Protein AF-A0A0G2EK95-F1 (afdb_monomer_lite)

pLDDT: mean 84.11, std 17.58, range [35.38, 98.75]

Organism: Phaeomoniella chlamydospora (NCBI:txid158046)

Secondary structure (DSSP, 8-state):
------------HHHHHHHHTHHHHHHTTSTTS-SSTTSSTTTT-STTEEEEE-SSTT-EEEEE--SHHHHHHHHHHTT--HHHHS-TT---TT-GGGHHHHHHHHHHHHTTS-HHHHHHHHTT-SS-EEE---HHHHHHTT-----SS-----TT--TT--S-GGGSS-----PPPTTTTHHHHHHHHH---BTTTEEEETTEEEE-S--SS----

Foldseek 3Di:
DDPPDDDDDDDDPVVVVVVVCVVQVVCCVDQQRVDDACCGPARVNQLQQHWEAELPPPWIKGGNQPDPVLQVLLCVLLVHDPPQQADPPDDDSPPSVSRVSNNVSCNVSRHVHDLVVSCVSCPVTSNRMDIPDDPVRCVVVPPQDDDPDDDDDDPPADPVRPDDCPPSPHDDPPDDDQCVCVQVCCCVQFVDHEPQQWHDDPSDIGGDDDRPDPGPD

Sequence (217 aa):
MNKKGGLIVDSNMVDGAGFLATFARLSLKTSVWDGKRGTNLLDGGCPYYSCYECKDLGKYVAVGALEPQFFQQLLHGLDLDIKDVLPPGVTDRSDKTGWTFMKKTFESKIKEKTRDEWEKIFEGVDACVTPVKEMVELENEGYRNKMPVHVHDMLARDENGGGHPDDGIGWIEEGMSVGENAEQILGEWLGWEKEVDWREVNGTLVKVGKGSKESKL

Radius of gyration: 28.5 Å; chains: 1; bounding box: 55×44×83 Å

Structure (mmCIF, N/CA/C/O backbone):
data_AF-A0A0G2EK95-F1
#
_entry.id   AF-A0A0G2EK95-F1
#
loop_
_atom_site.group_PDB
_atom_site.id
_atom_site.type_symbol
_atom_site.label_atom_id
_atom_site.label_alt_id
_atom_site.label_comp_id
_atom_site.label_asym_id
_atom_site.label_entity_id
_atom_site.label_seq_id
_atom_site.pdbx_PDB_ins_code
_atom_site.Cartn_x
_atom_site.Cartn_y
_atom_site.Cartn_z
_atom_site.occupancy
_atom_site.B_iso_or_equiv
_atom_site.auth_seq_id
_atom_site.auth_comp_id
_atom_site.auth_asym_id
_atom_site.auth_atom_id
_atom_site.pdbx_PDB_model_num
ATOM 1 N N . MET A 1 1 ? 6.824 27.963 -41.152 1.00 41.69 1 MET A N 1
ATOM 2 C CA . MET A 1 1 ? 7.665 26.754 -41.297 1.00 41.69 1 MET A CA 1
ATOM 3 C C . MET A 1 1 ? 7.850 26.133 -39.918 1.00 41.69 1 MET A C 1
ATOM 5 O O . MET A 1 1 ? 8.661 26.630 -39.149 1.00 41.69 1 MET A O 1
ATOM 9 N N . ASN A 1 2 ? 7.064 25.109 -39.571 1.00 45.03 2 ASN A N 1
ATOM 10 C CA . ASN A 1 2 ? 7.260 24.348 -38.333 1.00 45.03 2 ASN A CA 1
ATOM 11 C C . ASN A 1 2 ? 8.499 23.465 -38.503 1.00 45.03 2 ASN A C 1
ATOM 13 O O . ASN A 1 2 ? 8.431 22.442 -39.180 1.00 45.03 2 ASN A O 1
ATOM 17 N N . LYS A 1 3 ? 9.638 23.855 -37.922 1.00 48.06 3 LYS A N 1
ATOM 18 C CA . LYS A 1 3 ? 10.768 22.932 -37.776 1.00 48.06 3 LYS A CA 1
ATOM 19 C C . LYS A 1 3 ? 10.368 21.884 -36.738 1.00 48.06 3 LYS A C 1
ATOM 21 O O . LYS A 1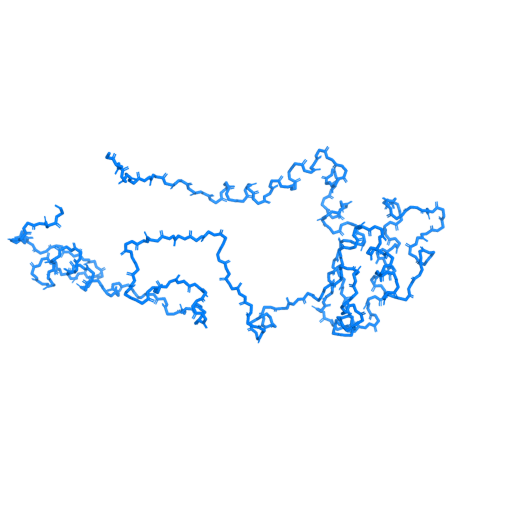 3 ? 10.472 22.136 -35.543 1.00 48.06 3 LYS A O 1
ATOM 26 N N . LYS A 1 4 ? 9.891 20.725 -37.196 1.00 61.59 4 LYS A N 1
ATOM 27 C CA . LYS A 1 4 ? 9.840 19.509 -36.375 1.00 61.59 4 LYS A CA 1
ATOM 28 C C . LYS A 1 4 ? 11.288 19.054 -36.147 1.00 61.59 4 LYS A C 1
ATOM 30 O O . LYS A 1 4 ? 11.823 18.287 -36.937 1.00 61.59 4 LYS A O 1
ATOM 35 N N . GLY A 1 5 ? 11.962 19.647 -35.165 1.00 71.88 5 GLY A N 1
ATOM 36 C CA . GLY A 1 5 ? 13.302 19.241 -34.738 1.00 71.88 5 GLY A CA 1
ATOM 37 C C . GLY A 1 5 ? 13.216 18.140 -33.683 1.00 71.88 5 GLY A C 1
ATOM 38 O O . GLY A 1 5 ? 12.279 18.137 -32.887 1.00 71.88 5 GLY A O 1
ATOM 39 N N . GLY A 1 6 ? 14.178 17.216 -33.683 1.00 78.75 6 GLY A N 1
ATOM 40 C CA . GLY A 1 6 ? 14.335 16.251 -32.593 1.00 78.75 6 GLY A CA 1
ATOM 41 C C . GLY A 1 6 ? 14.708 16.940 -31.276 1.00 78.75 6 GLY A C 1
ATOM 42 O O . GLY A 1 6 ? 15.248 18.049 -31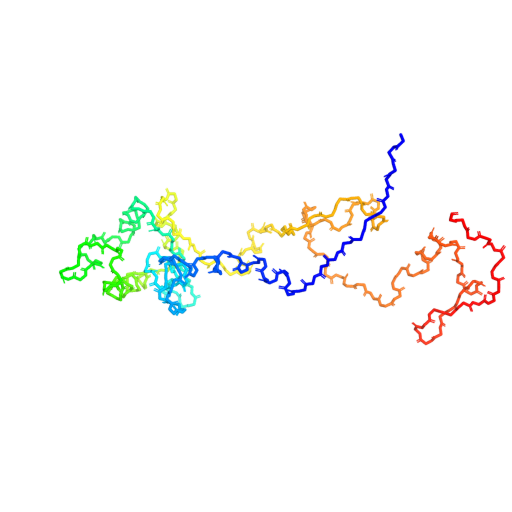.277 1.00 78.75 6 GLY A O 1
ATOM 43 N N . LEU A 1 7 ? 14.419 16.275 -30.158 1.00 81.69 7 LEU A N 1
ATOM 44 C CA . LEU A 1 7 ? 14.769 16.716 -28.807 1.00 81.69 7 LEU A CA 1
ATOM 45 C C . LEU A 1 7 ? 15.603 15.638 -28.112 1.00 81.69 7 LEU A C 1
ATOM 47 O O . LEU A 1 7 ? 15.435 14.451 -28.380 1.00 81.69 7 LEU A O 1
ATOM 51 N N . ILE A 1 8 ? 16.487 16.064 -27.209 1.00 85.75 8 ILE A N 1
ATOM 52 C CA . ILE A 1 8 ? 17.216 15.167 -26.308 1.00 85.75 8 ILE A CA 1
ATOM 53 C C . ILE A 1 8 ? 16.385 15.025 -25.034 1.00 85.75 8 ILE A C 1
ATOM 55 O O . ILE A 1 8 ? 16.006 16.030 -24.432 1.00 85.75 8 ILE A O 1
ATOM 59 N N . VAL A 1 9 ? 16.110 13.785 -24.634 1.00 85.00 9 VAL A N 1
ATOM 60 C CA . VAL A 1 9 ? 15.431 13.454 -23.377 1.00 85.00 9 VAL A CA 1
ATOM 61 C C . VAL A 1 9 ? 16.457 12.820 -22.447 1.00 85.00 9 VAL A C 1
ATOM 63 O O . VAL A 1 9 ? 17.024 11.785 -22.784 1.00 85.00 9 VAL A O 1
ATOM 66 N N . ASP A 1 10 ? 16.699 13.449 -21.298 1.00 89.06 10 ASP A N 1
ATOM 67 C CA . ASP A 1 10 ? 17.526 12.882 -20.231 1.00 89.06 10 ASP A CA 1
ATOM 68 C C . ASP A 1 10 ? 16.622 12.210 -19.189 1.00 89.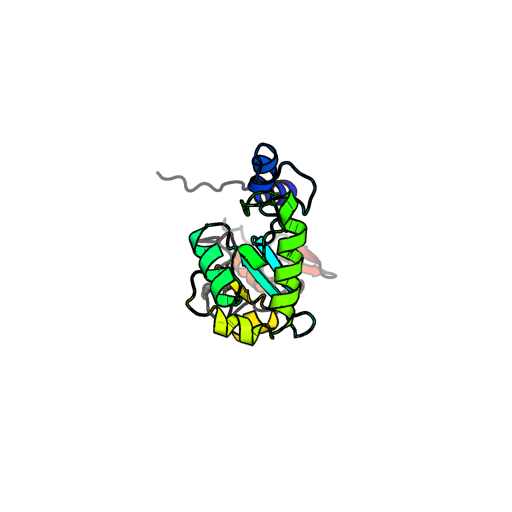06 10 ASP A C 1
ATOM 70 O O . ASP A 1 10 ? 15.595 12.762 -18.785 1.00 89.06 10 ASP A O 1
ATOM 74 N N . SER A 1 11 ? 16.985 10.996 -18.788 1.00 89.31 11 SER A N 1
ATOM 75 C CA . SER A 1 11 ? 16.280 10.212 -17.783 1.00 89.31 11 SER A CA 1
ATOM 76 C C . SER A 1 11 ? 17.284 9.364 -17.018 1.00 89.31 11 SER A C 1
ATOM 78 O O . SER A 1 11 ? 18.079 8.631 -17.607 1.00 89.31 11 SER A O 1
ATOM 80 N N . ASN A 1 12 ? 17.235 9.440 -15.690 1.00 93.19 12 ASN A N 1
ATOM 81 C CA . ASN A 1 12 ? 18.061 8.615 -14.822 1.00 93.19 12 ASN A CA 1
ATOM 82 C C . ASN A 1 12 ? 17.238 8.032 -13.665 1.00 93.19 12 ASN A C 1
ATOM 84 O O . ASN A 1 12 ? 16.220 8.584 -13.237 1.00 93.19 12 ASN A O 1
ATOM 88 N N . MET A 1 13 ? 17.701 6.891 -13.147 1.00 94.94 13 MET A N 1
ATOM 89 C CA . MET A 1 13 ? 17.002 6.146 -12.094 1.00 94.94 13 MET A CA 1
ATOM 90 C C . MET A 1 13 ? 16.859 6.948 -10.791 1.00 94.94 13 MET A C 1
ATOM 92 O O . MET A 1 13 ? 15.894 6.754 -10.053 1.00 94.94 13 MET A O 1
ATOM 96 N N . VAL A 1 14 ? 17.811 7.841 -10.502 1.00 95.62 14 VAL A N 1
ATOM 97 C CA . VAL A 1 14 ? 17.844 8.621 -9.256 1.00 95.62 14 VAL A CA 1
ATOM 98 C C . VAL A 1 14 ? 16.747 9.680 -9.255 1.00 95.62 14 VAL A C 1
ATOM 100 O O . VAL A 1 14 ? 16.019 9.792 -8.270 1.00 95.62 14 VAL A O 1
ATOM 103 N N . ASP A 1 15 ? 16.577 10.399 -10.362 1.00 93.19 15 ASP A N 1
ATOM 104 C CA . ASP A 1 15 ? 15.515 11.389 -10.530 1.00 93.19 15 ASP A CA 1
ATOM 105 C C . ASP A 1 15 ? 14.140 10.724 -10.565 1.00 93.19 15 ASP A C 1
ATOM 107 O O . ASP A 1 15 ? 13.209 11.219 -9.931 1.00 93.19 15 ASP A O 1
ATOM 111 N N . GLY A 1 16 ? 14.020 9.556 -11.209 1.00 91.88 16 GLY A N 1
ATOM 112 C CA . GLY A 1 16 ? 12.791 8.759 -11.186 1.00 91.88 16 GLY A CA 1
ATOM 113 C C . GLY A 1 16 ? 12.381 8.355 -9.764 1.00 91.88 16 GLY A C 1
ATOM 114 O O . GLY A 1 16 ? 11.255 8.619 -9.335 1.00 91.88 16 GLY A O 1
ATOM 115 N N . ALA A 1 17 ? 13.307 7.783 -8.988 1.00 94.75 17 ALA A N 1
ATOM 116 C CA . ALA A 1 17 ? 13.057 7.442 -7.586 1.00 94.75 17 ALA A CA 1
ATOM 117 C C . ALA A 1 17 ? 12.792 8.691 -6.722 1.00 94.75 17 ALA A C 1
ATOM 119 O O . ALA A 1 17 ? 11.920 8.683 -5.849 1.00 94.75 17 ALA A O 1
ATOM 120 N N . GLY A 1 18 ? 13.517 9.782 -6.980 1.00 94.44 18 GLY A N 1
ATOM 121 C CA . GLY A 1 18 ? 13.348 11.066 -6.307 1.00 94.44 18 GLY A CA 1
ATOM 122 C C . GLY A 1 18 ? 11.965 11.673 -6.534 1.00 94.44 18 GLY A C 1
ATOM 123 O O . GLY A 1 18 ? 11.351 12.147 -5.576 1.00 94.44 18 GLY A O 1
ATOM 124 N N . PHE A 1 19 ? 11.458 11.599 -7.767 1.00 93.50 19 PHE A N 1
ATOM 125 C CA . PHE A 1 19 ? 10.122 12.052 -8.140 1.00 93.50 19 PHE A CA 1
ATOM 126 C C . PHE A 1 19 ? 9.035 11.272 -7.394 1.00 93.50 19 PHE A C 1
ATOM 128 O O . PHE A 1 19 ? 8.183 11.892 -6.754 1.00 93.50 19 PHE A O 1
ATOM 135 N N . LEU A 1 20 ? 9.106 9.936 -7.377 1.00 93.56 20 LEU A N 1
ATOM 136 C CA . LEU A 1 20 ? 8.157 9.090 -6.636 1.00 93.56 20 LEU A CA 1
ATOM 137 C C . LEU A 1 20 ? 8.162 9.385 -5.125 1.00 93.56 20 LEU A C 1
ATOM 139 O O . LEU A 1 20 ? 7.124 9.325 -4.469 1.00 93.56 20 LEU A O 1
ATOM 143 N N . ALA A 1 21 ? 9.313 9.768 -4.568 1.00 93.50 21 ALA A N 1
ATOM 144 C CA . ALA A 1 21 ? 9.456 10.115 -3.155 1.00 93.50 21 ALA A CA 1
ATOM 145 C C . ALA A 1 21 ? 9.006 11.548 -2.801 1.00 93.50 21 ALA A C 1
ATOM 147 O O . ALA A 1 21 ? 9.061 11.921 -1.625 1.00 93.50 21 ALA A O 1
ATOM 148 N N . THR A 1 22 ? 8.575 12.365 -3.773 1.00 94.38 22 THR A N 1
ATOM 149 C CA . THR A 1 22 ? 8.267 13.794 -3.567 1.00 94.38 22 THR A CA 1
ATOM 150 C C . THR A 1 22 ? 7.256 14.006 -2.447 1.00 94.38 22 THR A C 1
ATOM 152 O O . THR A 1 22 ? 7.514 14.799 -1.542 1.00 94.38 22 THR A O 1
ATOM 155 N N . PHE A 1 23 ? 6.140 13.268 -2.467 1.00 92.94 23 PHE A N 1
ATOM 156 C CA . PHE A 1 23 ? 5.093 13.392 -1.451 1.00 92.94 23 PHE A CA 1
ATOM 157 C C . PHE A 1 23 ? 5.649 13.138 -0.046 1.00 92.94 23 PHE A C 1
ATOM 159 O O . PHE A 1 23 ? 5.608 14.029 0.796 1.00 92.94 23 PHE A O 1
ATOM 166 N N . ALA A 1 24 ? 6.274 11.976 0.172 1.00 90.88 24 ALA A N 1
ATOM 167 C CA . ALA A 1 24 ? 6.842 11.619 1.470 1.00 90.88 24 ALA A CA 1
ATOM 168 C C . ALA A 1 24 ? 7.878 12.652 1.951 1.00 90.88 24 ALA A C 1
ATOM 170 O O . ALA A 1 24 ? 7.847 13.060 3.110 1.00 90.88 24 ALA A O 1
ATOM 171 N N . ARG A 1 25 ? 8.759 13.136 1.059 1.00 91.50 25 ARG A N 1
ATOM 172 C CA . ARG A 1 25 ? 9.783 14.145 1.394 1.00 91.50 25 ARG A CA 1
ATOM 173 C C . ARG A 1 25 ? 9.181 15.493 1.783 1.00 91.50 25 ARG A C 1
ATOM 175 O O . ARG A 1 25 ? 9.682 16.122 2.712 1.00 91.50 25 ARG A O 1
ATOM 182 N N . LEU A 1 26 ? 8.145 15.954 1.084 1.00 93.81 26 LEU A N 1
ATOM 183 C CA . LEU A 1 26 ? 7.471 17.211 1.419 1.00 93.81 26 LEU A CA 1
ATOM 184 C C . LEU A 1 26 ? 6.658 17.080 2.714 1.00 93.81 26 LEU A C 1
ATOM 186 O O . LEU A 1 26 ? 6.668 18.002 3.533 1.00 93.81 26 LEU A O 1
ATOM 190 N N . SER A 1 27 ? 6.038 15.921 2.943 1.00 93.88 27 SER A N 1
ATOM 191 C CA . SER A 1 27 ? 5.260 15.628 4.149 1.00 93.88 27 SER A CA 1
ATOM 192 C C . SER A 1 27 ? 6.091 15.589 5.432 1.00 93.88 27 SER A C 1
ATOM 194 O O . SER A 1 27 ? 5.507 15.801 6.490 1.00 93.88 27 SER A O 1
ATOM 196 N N . LEU A 1 28 ? 7.424 15.437 5.364 1.00 91.94 28 LEU A N 1
ATOM 197 C CA . LEU A 1 28 ? 8.331 15.557 6.524 1.00 91.94 28 LEU A CA 1
ATOM 198 C C . LEU A 1 28 ? 8.201 16.901 7.265 1.00 91.94 28 LEU A C 1
ATOM 200 O O . LEU A 1 28 ? 8.585 17.012 8.425 1.00 91.94 28 LEU A O 1
ATOM 204 N N . LYS A 1 29 ? 7.700 17.946 6.592 1.00 93.50 29 LYS A N 1
ATOM 205 C CA . LYS A 1 29 ? 7.478 19.282 7.173 1.00 93.50 29 LYS A CA 1
ATOM 206 C C . LYS A 1 29 ? 6.089 19.445 7.806 1.00 93.50 29 LYS A C 1
ATOM 208 O O . LYS A 1 29 ? 5.726 20.550 8.199 1.00 93.50 29 LYS A O 1
ATOM 213 N N . THR A 1 30 ? 5.296 18.379 7.852 1.00 92.69 30 THR A N 1
ATOM 214 C CA . THR A 1 30 ? 3.908 18.366 8.331 1.00 92.69 30 THR A CA 1
ATOM 215 C C . THR A 1 30 ? 3.687 17.163 9.245 1.00 92.69 30 THR A C 1
ATOM 217 O O . THR A 1 30 ? 4.403 16.172 9.144 1.00 92.69 30 THR A O 1
ATOM 220 N N . SER A 1 31 ? 2.631 17.184 10.058 1.00 87.50 31 SER A N 1
ATOM 221 C CA . SER A 1 31 ? 2.268 16.059 10.939 1.00 87.50 31 SER A CA 1
ATOM 222 C C . SER A 1 31 ? 1.874 14.767 10.203 1.00 87.50 31 SER A C 1
ATOM 224 O O . SER A 1 31 ? 1.658 13.729 10.835 1.00 87.50 31 SER A O 1
ATOM 226 N N . VAL A 1 32 ? 1.779 14.812 8.868 1.00 91.81 32 V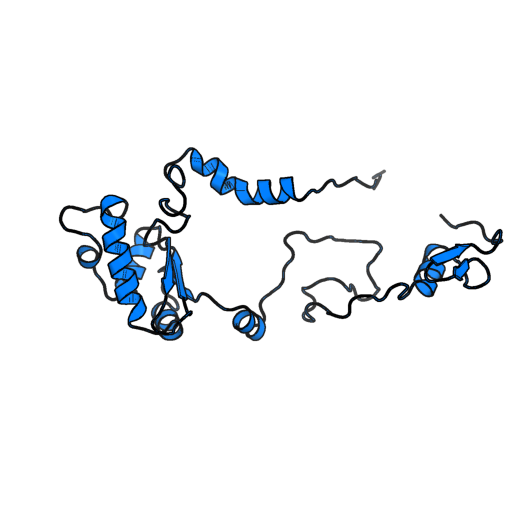AL A N 1
ATOM 227 C CA . VAL A 1 32 ? 1.505 13.648 8.019 1.00 91.81 32 VAL A CA 1
ATOM 228 C C . VAL A 1 32 ? 2.665 12.652 8.044 1.00 91.81 32 VAL A C 1
ATOM 230 O O . VAL A 1 32 ? 2.391 11.454 8.001 1.00 91.81 32 VAL A O 1
ATOM 233 N N . TRP A 1 33 ? 3.925 13.115 8.109 1.00 93.12 33 TRP A N 1
ATOM 234 C CA . TRP A 1 33 ? 5.123 12.259 8.037 1.00 93.12 33 TRP A CA 1
ATOM 235 C C . TRP A 1 33 ? 6.345 12.821 8.800 1.00 93.12 33 TRP A C 1
ATOM 237 O O . TRP A 1 33 ? 7.478 12.661 8.363 1.00 93.12 33 TRP A O 1
ATOM 247 N N . ASP A 1 34 ? 6.162 13.498 9.933 1.00 90.50 34 ASP A N 1
ATOM 248 C CA . ASP A 1 34 ? 7.257 14.089 10.732 1.00 90.50 34 ASP A CA 1
ATOM 249 C C . ASP A 1 34 ? 7.937 13.116 11.723 1.00 90.50 34 ASP A C 1
ATOM 251 O O . ASP A 1 34 ? 8.957 13.447 12.333 1.00 90.50 34 ASP A O 1
ATOM 255 N N . GLY A 1 35 ? 7.397 11.907 11.887 1.00 90.56 35 GLY A N 1
ATOM 256 C CA . GLY A 1 35 ? 7.876 10.872 12.801 1.00 90.56 35 GLY A CA 1
ATOM 257 C C . GLY A 1 35 ? 8.722 9.774 12.147 1.00 90.56 35 GLY A C 1
ATOM 258 O O . GLY A 1 35 ? 9.008 9.763 10.948 1.00 90.56 35 GLY A O 1
ATOM 259 N N . LYS A 1 36 ? 9.110 8.776 12.953 1.00 92.69 36 LYS A N 1
ATOM 260 C CA . LYS A 1 36 ? 9.831 7.583 12.472 1.00 92.69 36 LYS A CA 1
ATOM 261 C C . LYS A 1 36 ? 8.949 6.760 11.525 1.00 92.69 36 LYS A C 1
ATOM 263 O O . LYS A 1 36 ? 7.730 6.750 11.675 1.00 92.69 36 LYS A O 1
ATOM 268 N N . ARG A 1 37 ? 9.565 6.009 10.605 1.00 91.62 37 ARG A N 1
ATOM 269 C CA . ARG A 1 37 ? 8.855 5.061 9.726 1.00 91.62 37 ARG A CA 1
ATOM 270 C C . ARG A 1 37 ? 7.910 4.155 10.532 1.00 91.62 37 ARG A C 1
ATOM 272 O O . ARG A 1 37 ? 8.328 3.571 11.529 1.00 91.62 37 ARG A O 1
ATOM 279 N N . GLY A 1 38 ? 6.679 4.011 10.052 1.00 92.19 38 GLY A N 1
ATOM 280 C CA . GLY A 1 38 ? 5.622 3.186 10.639 1.00 92.19 38 GLY A CA 1
ATOM 281 C C . GLY A 1 38 ? 4.909 3.831 11.828 1.00 92.19 38 GLY A C 1
ATOM 282 O O . GLY A 1 38 ? 4.221 3.133 12.566 1.00 92.19 38 GLY A O 1
ATOM 283 N N . THR A 1 39 ? 5.098 5.133 12.062 1.00 92.62 39 THR A N 1
ATOM 284 C CA . THR A 1 39 ? 4.457 5.877 13.170 1.00 92.62 39 THR A CA 1
ATOM 285 C C . THR A 1 39 ? 3.622 7.063 12.681 1.00 92.62 39 THR A C 1
ATOM 287 O O . THR A 1 39 ? 3.05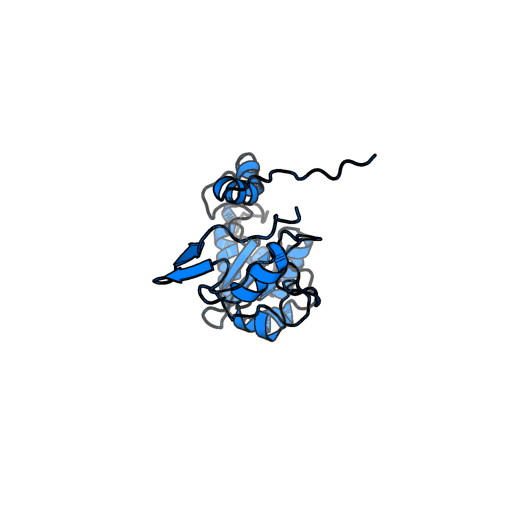6 7.818 13.478 1.00 92.62 39 THR A O 1
ATOM 290 N N . ASN A 1 40 ? 3.550 7.240 11.363 1.00 93.94 40 ASN A N 1
ATOM 291 C CA . ASN A 1 40 ? 2.946 8.385 10.708 1.00 93.94 40 ASN A CA 1
ATOM 292 C C . ASN A 1 40 ? 1.559 8.052 10.151 1.00 93.94 40 ASN A C 1
ATOM 294 O O . ASN A 1 40 ? 1.071 6.923 10.245 1.00 93.94 40 ASN A O 1
ATOM 298 N N . LEU A 1 41 ? 0.907 9.067 9.581 1.00 94.69 41 LEU A N 1
ATOM 299 C CA . LEU A 1 41 ? -0.465 8.948 9.101 1.00 94.69 41 LEU A CA 1
ATOM 300 C C . LEU A 1 41 ? -0.583 7.986 7.909 1.00 94.69 41 LEU A C 1
ATOM 302 O O . LEU A 1 41 ? -1.533 7.219 7.850 1.00 94.69 41 LEU A O 1
ATOM 306 N N . LEU A 1 42 ? 0.384 8.020 6.984 1.00 93.06 42 LEU A N 1
ATOM 307 C CA . LEU A 1 42 ? 0.294 7.350 5.678 1.00 93.06 42 LEU A CA 1
ATOM 308 C C . LEU A 1 42 ? 1.391 6.303 5.433 1.00 93.06 42 LEU A C 1
ATOM 310 O O . LEU A 1 42 ? 1.652 5.928 4.293 1.00 93.06 42 LEU A O 1
ATOM 314 N N . ASP A 1 43 ? 2.059 5.839 6.491 1.00 92.25 43 ASP A N 1
ATOM 315 C CA . ASP A 1 43 ? 3.169 4.878 6.395 1.00 92.25 43 ASP A CA 1
ATOM 316 C C . ASP A 1 43 ? 2.942 3.581 7.191 1.00 92.25 43 ASP A C 1
ATOM 318 O O . ASP A 1 43 ? 3.889 2.843 7.472 1.00 92.25 43 ASP A O 1
ATOM 322 N N . GLY A 1 44 ? 1.681 3.312 7.548 1.00 91.12 44 GLY A N 1
ATOM 323 C CA . GLY A 1 44 ? 1.244 2.137 8.306 1.00 91.12 44 GLY A CA 1
ATOM 324 C C . GLY A 1 44 ? 1.156 2.339 9.824 1.00 91.12 44 GLY A C 1
ATOM 325 O O . GLY A 1 44 ? 0.789 1.396 10.531 1.00 91.12 44 GLY A O 1
ATOM 326 N N . GLY A 1 45 ? 1.471 3.540 10.329 1.00 94.25 45 GLY A N 1
ATOM 327 C CA . GLY A 1 45 ? 1.309 3.886 11.744 1.00 94.25 45 GLY A CA 1
ATOM 328 C C . GLY A 1 45 ? -0.140 4.131 12.165 1.00 94.25 45 GLY A C 1
ATOM 329 O O . GLY A 1 45 ? -0.537 3.734 13.261 1.00 94.25 45 GLY A O 1
ATOM 330 N N . CYS A 1 46 ? -0.941 4.752 11.300 1.00 97.06 46 CYS A N 1
ATOM 331 C CA . CYS A 1 46 ? -2.346 5.028 11.568 1.00 97.06 46 CYS A CA 1
ATOM 332 C C . CYS A 1 46 ? -3.208 3.751 11.465 1.00 97.06 46 CYS A C 1
ATOM 334 O O . CYS A 1 46 ? -3.200 3.099 10.420 1.00 97.06 46 CYS A O 1
ATOM 336 N N . PRO A 1 47 ? -3.997 3.386 12.496 1.00 97.81 47 PRO A N 1
ATOM 337 C CA . PRO A 1 47 ? -4.783 2.150 12.478 1.00 97.81 47 PRO A CA 1
ATOM 338 C C . PRO A 1 47 ? -5.850 2.111 11.379 1.00 97.81 47 PRO A C 1
ATOM 340 O O . PRO A 1 47 ? -6.138 1.061 10.822 1.00 97.81 47 PRO A O 1
ATOM 343 N N . TYR A 1 48 ? -6.426 3.249 11.020 1.00 97.56 48 TYR A N 1
ATOM 344 C CA . TYR A 1 48 ? -7.406 3.344 9.935 1.00 97.56 48 TYR A CA 1
ATOM 345 C C . TYR A 1 48 ? -6.759 3.709 8.585 1.00 97.56 48 TYR A C 1
ATOM 347 O O . TYR A 1 48 ? -7.450 4.146 7.670 1.00 97.56 48 TYR A O 1
ATOM 355 N N . TYR A 1 49 ? -5.439 3.519 8.459 1.00 97.56 49 TYR A N 1
ATOM 356 C CA . TYR A 1 49 ? -4.678 3.597 7.211 1.00 97.56 49 TYR A CA 1
ATOM 357 C C . TYR A 1 49 ? -3.549 2.544 7.215 1.00 97.56 49 TYR A C 1
ATOM 359 O O . TYR A 1 49 ? -2.368 2.846 7.418 1.00 97.56 49 TYR A O 1
ATOM 367 N N . SER A 1 50 ? -3.925 1.269 7.102 1.00 97.12 50 SER A N 1
ATOM 368 C CA . SER A 1 50 ? -3.013 0.127 7.255 1.00 97.12 50 SER A CA 1
ATOM 369 C C . SER A 1 50 ? -3.550 -1.131 6.571 1.00 97.12 50 SER A C 1
ATOM 371 O O . SER A 1 50 ? -4.712 -1.183 6.172 1.00 97.12 50 SER A O 1
ATOM 373 N N . CYS A 1 51 ? -2.713 -2.163 6.476 1.00 97.88 51 CYS A N 1
ATOM 374 C CA . CYS A 1 51 ? -3.127 -3.488 6.015 1.00 97.88 51 CYS A CA 1
ATOM 375 C C . CYS A 1 51 ? -3.242 -4.451 7.198 1.00 97.88 51 CYS A C 1
ATOM 377 O O . CYS A 1 51 ? -2.376 -4.467 8.076 1.00 97.88 51 CYS A O 1
ATOM 379 N N . TYR A 1 52 ? -4.282 -5.282 7.183 1.00 98.50 52 TYR A N 1
ATOM 380 C CA . TYR A 1 52 ? -4.595 -6.234 8.244 1.00 98.50 52 TYR A CA 1
ATOM 381 C C . TYR A 1 52 ? -4.730 -7.642 7.686 1.00 98.50 52 TYR A C 1
ATOM 383 O O . TYR A 1 52 ? -5.386 -7.858 6.668 1.00 98.50 52 TYR A O 1
ATOM 391 N N . GLU A 1 53 ? -4.086 -8.589 8.360 1.00 98.50 53 GLU A N 1
ATOM 392 C CA . GLU A 1 53 ? -4.182 -10.007 8.029 1.00 98.50 53 GLU A CA 1
ATOM 393 C C . GLU A 1 53 ? -5.570 -10.532 8.407 1.00 98.50 53 GLU A C 1
ATOM 395 O O . GLU A 1 53 ? -6.050 -10.288 9.517 1.00 98.50 53 GLU A O 1
ATOM 400 N N . CYS A 1 54 ? -6.201 -11.244 7.481 1.00 98.69 54 CYS A N 1
ATOM 401 C CA . CYS A 1 54 ? -7.503 -11.873 7.664 1.00 98.69 54 CYS A CA 1
ATOM 402 C C . CYS A 1 54 ? -7.357 -13.240 8.354 1.00 98.69 54 CYS A C 1
ATOM 404 O O . CYS A 1 54 ? -6.281 -13.638 8.804 1.00 98.69 54 CYS A O 1
ATOM 406 N N . LYS A 1 55 ? -8.466 -13.968 8.485 1.00 98.62 55 LYS A N 1
ATOM 407 C CA . LYS A 1 55 ? -8.486 -15.325 9.054 1.00 98.62 55 LYS A CA 1
ATOM 408 C C . LYS A 1 55 ? -7.705 -16.337 8.212 1.00 98.62 55 LYS A C 1
ATOM 410 O O . LYS A 1 55 ? -7.101 -17.266 8.746 1.00 98.62 55 LYS A O 1
ATOM 415 N N . ASP A 1 56 ? -7.790 -16.196 6.899 1.00 97.75 56 ASP A N 1
ATOM 416 C CA . ASP A 1 56 ? -7.046 -16.955 5.908 1.00 97.75 56 ASP A CA 1
ATOM 417 C C . ASP A 1 56 ? -5.596 -16.458 5.852 1.00 97.75 56 ASP A C 1
ATOM 419 O O . ASP A 1 56 ? -5.312 -15.315 5.501 1.00 97.75 56 ASP A O 1
ATOM 423 N N . LEU A 1 57 ? -4.672 -17.334 6.258 1.00 95.75 57 LEU A N 1
ATOM 424 C CA . LEU A 1 57 ? -3.259 -17.010 6.445 1.00 95.75 57 LEU A CA 1
ATOM 425 C C . LEU A 1 57 ? -2.650 -16.390 5.181 1.00 95.75 57 LEU A C 1
ATOM 427 O O . LEU A 1 57 ? -2.754 -16.958 4.094 1.00 95.75 57 LEU A O 1
ATOM 431 N N . GLY A 1 58 ? -1.967 -15.255 5.342 1.00 96.19 58 GLY A N 1
ATOM 432 C CA . GLY A 1 58 ? -1.320 -14.549 4.234 1.00 96.19 58 GLY A CA 1
ATOM 433 C C . GLY A 1 58 ? -2.269 -13.753 3.332 1.00 96.19 58 GLY A C 1
ATOM 434 O O . GLY A 1 58 ? -1.795 -13.096 2.407 1.00 96.19 58 GLY A O 1
ATOM 435 N N . LYS A 1 59 ? -3.580 -13.756 3.603 1.00 98.19 59 LYS A N 1
ATOM 436 C CA . LYS A 1 59 ? -4.553 -12.893 2.928 1.00 98.19 59 LYS A CA 1
ATOM 437 C C . LYS A 1 59 ? -4.811 -11.646 3.768 1.00 98.19 59 LYS A C 1
ATOM 439 O O . LYS A 1 59 ? -4.871 -11.698 4.997 1.00 98.19 59 LYS A O 1
ATOM 444 N N . TYR A 1 60 ? -4.942 -10.505 3.099 1.00 98.56 60 TYR A N 1
ATOM 445 C CA . TYR A 1 60 ? -5.022 -9.199 3.750 1.00 98.56 60 TYR A CA 1
ATOM 446 C C . TYR A 1 60 ? -6.155 -8.350 3.176 1.00 98.56 60 TYR A C 1
ATOM 448 O O . TYR A 1 60 ? -6.504 -8.464 2.000 1.00 98.56 60 TYR A O 1
ATOM 456 N N . VAL A 1 61 ? -6.656 -7.431 3.998 1.00 98.50 61 VAL A N 1
ATOM 457 C CA . VAL A 1 61 ? -7.436 -6.267 3.559 1.00 98.50 61 VAL A CA 1
ATOM 458 C C . VAL A 1 61 ? -6.641 -4.990 3.820 1.00 98.50 61 VAL A C 1
ATOM 460 O O . VAL A 1 61 ? -5.927 -4.882 4.822 1.00 98.50 61 VAL A O 1
ATOM 463 N N . ALA A 1 62 ? -6.757 -4.022 2.917 1.00 98.25 62 ALA A N 1
ATOM 464 C CA . ALA A 1 62 ? -6.227 -2.676 3.086 1.00 98.25 62 ALA A CA 1
ATOM 465 C C . ALA A 1 62 ? -7.347 -1.748 3.561 1.00 98.25 62 ALA A C 1
ATOM 467 O O . ALA A 1 62 ? -8.412 -1.692 2.947 1.00 98.25 62 ALA A O 1
ATOM 468 N N . VAL A 1 63 ? -7.094 -1.017 4.643 1.00 98.31 63 VAL A N 1
ATOM 469 C CA . VAL A 1 63 ? -7.998 -0.021 5.229 1.00 98.31 63 VAL A CA 1
ATOM 470 C C . VAL A 1 63 ? -7.405 1.362 4.989 1.00 98.31 63 VAL A C 1
ATOM 472 O O . VAL A 1 63 ? -6.241 1.586 5.315 1.00 98.31 63 VAL A O 1
ATOM 475 N N . GLY A 1 64 ? -8.203 2.290 4.457 1.00 97.44 64 GLY A N 1
ATOM 476 C CA . GLY A 1 64 ? -7.811 3.671 4.159 1.00 97.44 64 GLY A CA 1
ATOM 477 C C . GLY A 1 64 ? -8.861 4.712 4.561 1.00 97.44 64 GLY A C 1
ATOM 478 O O . GLY A 1 64 ? -9.093 5.662 3.823 1.00 97.44 64 GLY A O 1
ATOM 479 N N . ALA A 1 65 ? -9.517 4.532 5.707 1.00 97.44 65 ALA A N 1
ATOM 480 C CA . ALA A 1 65 ? -10.651 5.332 6.173 1.00 97.44 65 ALA A CA 1
ATOM 481 C C . ALA A 1 65 ? -10.221 6.586 6.969 1.00 97.44 65 ALA A C 1
ATOM 483 O O . ALA A 1 65 ? -10.482 6.709 8.171 1.00 97.44 65 ALA A O 1
ATOM 484 N N . LEU A 1 66 ? -9.510 7.519 6.326 1.00 96.12 66 LEU A N 1
ATOM 485 C CA . LEU A 1 66 ? -8.989 8.726 6.987 1.00 96.12 66 LEU A CA 1
ATOM 486 C C . LEU A 1 66 ? -10.087 9.738 7.318 1.00 96.12 66 LEU A C 1
ATOM 488 O O . LEU A 1 66 ? -10.037 10.384 8.371 1.00 96.12 66 LEU A O 1
ATOM 492 N N . GLU A 1 67 ? -11.070 9.877 6.440 1.00 96.44 67 GLU A N 1
ATOM 493 C CA . GLU A 1 67 ? -12.183 10.802 6.567 1.00 96.44 67 GLU A CA 1
ATOM 494 C C . GLU A 1 67 ? -13.194 10.301 7.616 1.00 96.44 67 GLU A C 1
ATOM 496 O O . GLU A 1 67 ? -13.502 9.107 7.657 1.00 96.44 67 GLU A O 1
ATOM 501 N N . PRO A 1 68 ? -13.744 11.186 8.473 1.00 96.12 68 PRO A N 1
ATOM 502 C CA . PRO A 1 68 ? -14.629 10.777 9.567 1.00 96.12 68 PRO A CA 1
ATOM 503 C C . PRO A 1 68 ? -15.825 9.919 9.134 1.00 96.12 68 PRO A C 1
ATOM 505 O O . PRO A 1 68 ? -16.171 8.968 9.829 1.00 96.12 68 PRO A O 1
ATOM 508 N N . GLN A 1 69 ? -16.441 10.233 7.993 1.00 97.19 69 GLN A N 1
ATOM 509 C CA . GLN A 1 69 ? -17.594 9.499 7.478 1.00 97.19 69 GLN A CA 1
ATOM 510 C C . GLN A 1 69 ? -17.224 8.080 7.029 1.00 97.19 69 GLN A C 1
ATOM 512 O O . GLN A 1 69 ? -17.938 7.137 7.352 1.00 97.19 69 GLN A O 1
ATOM 517 N N . PHE A 1 70 ? -16.073 7.898 6.377 1.00 98.06 70 PHE A N 1
ATOM 518 C CA . PHE A 1 70 ? -15.617 6.570 5.963 1.00 98.06 70 PHE A CA 1
ATOM 519 C C . PHE A 1 70 ? -15.178 5.744 7.170 1.00 98.06 70 PHE A C 1
ATOM 521 O O . PHE A 1 70 ? -15.431 4.545 7.231 1.00 98.06 70 PHE A O 1
ATOM 528 N N . PHE A 1 71 ? -14.600 6.392 8.185 1.00 98.25 71 PHE A N 1
ATOM 529 C CA . PHE A 1 71 ? -14.272 5.742 9.450 1.00 98.25 71 PHE A CA 1
ATOM 530 C C . PHE A 1 71 ? -15.522 5.221 10.178 1.00 98.25 71 PHE A C 1
ATOM 532 O O . PHE A 1 71 ? -15.497 4.127 10.733 1.00 98.25 71 PHE A O 1
ATOM 539 N N . GLN A 1 72 ? -16.635 5.960 10.154 1.00 97.75 72 GLN A N 1
ATOM 540 C CA . GLN A 1 72 ? -17.905 5.470 10.706 1.00 97.75 72 GLN A CA 1
ATOM 541 C C . GLN A 1 72 ? -18.423 4.244 9.948 1.00 97.75 72 GLN A C 1
ATOM 543 O O . GLN A 1 72 ? -18.835 3.270 10.576 1.00 97.75 72 GLN A O 1
ATOM 548 N N . GLN A 1 73 ? -18.344 4.257 8.615 1.00 98.31 73 GLN A N 1
ATOM 549 C CA . GLN A 1 73 ? -18.734 3.110 7.794 1.00 98.31 73 GLN A CA 1
ATOM 550 C C . GLN A 1 73 ? -17.822 1.896 8.024 1.00 98.31 73 GLN A C 1
ATOM 552 O O . GLN A 1 73 ? -18.313 0.769 8.066 1.00 98.31 73 GLN A O 1
ATOM 557 N N . LEU A 1 74 ? -16.518 2.116 8.235 1.00 98.50 74 LEU A N 1
ATOM 558 C CA . LEU A 1 74 ? -15.571 1.077 8.643 1.00 98.50 74 LEU A CA 1
ATOM 559 C C . LEU A 1 74 ? -16.009 0.424 9.956 1.00 98.50 74 LEU A C 1
ATOM 561 O O . LEU A 1 74 ? -16.112 -0.796 10.017 1.00 98.50 74 LEU A O 1
ATOM 565 N N . LEU A 1 75 ? -16.285 1.223 10.992 1.00 98.44 75 LEU A N 1
ATOM 566 C CA . LEU A 1 75 ? -16.734 0.709 12.287 1.00 98.44 75 LEU A CA 1
ATOM 567 C C . LEU A 1 75 ? -18.037 -0.086 12.162 1.00 98.44 75 LEU A C 1
ATOM 569 O O . LEU A 1 75 ? -18.122 -1.196 12.681 1.00 98.44 75 LEU A O 1
ATOM 573 N N . HIS A 1 76 ? -19.004 0.429 11.400 1.00 98.00 76 HIS A N 1
ATOM 574 C CA . HIS A 1 76 ? -20.263 -0.266 11.143 1.00 98.00 76 HIS A CA 1
ATOM 575 C C . HIS A 1 76 ? -20.054 -1.614 10.435 1.00 98.00 76 HIS A C 1
ATOM 577 O O . HIS A 1 76 ? -20.601 -2.622 10.872 1.00 98.00 76 HIS A O 1
ATOM 583 N N . GLY A 1 77 ? -19.228 -1.668 9.385 1.00 97.69 77 GLY A N 1
ATOM 584 C CA . GLY A 1 77 ? -18.919 -2.926 8.693 1.00 97.69 77 GLY A CA 1
ATOM 585 C C . GLY A 1 77 ? -18.123 -3.913 9.554 1.00 97.69 77 GLY A C 1
ATOM 586 O O . GLY A 1 77 ? -18.288 -5.125 9.424 1.00 97.69 77 GLY A O 1
ATOM 587 N N . LEU A 1 78 ? -17.303 -3.408 10.478 1.00 98.25 78 LEU A N 1
ATOM 588 C CA . LEU A 1 78 ? -16.616 -4.219 11.480 1.00 98.25 78 LEU A CA 1
ATOM 589 C C . LEU A 1 78 ? -17.512 -4.617 12.657 1.00 98.25 78 LEU A C 1
ATOM 591 O O . LEU A 1 78 ? -17.031 -5.364 13.499 1.00 98.25 78 LEU A O 1
ATOM 595 N N . ASP A 1 79 ? -18.768 -4.170 12.736 1.00 97.81 79 ASP A N 1
ATOM 596 C CA . ASP A 1 79 ? -19.639 -4.381 13.901 1.00 97.81 79 ASP A CA 1
ATOM 597 C C . ASP A 1 79 ? -18.974 -3.903 15.211 1.00 97.81 79 ASP A C 1
ATOM 599 O O . ASP A 1 79 ? -18.868 -4.631 16.199 1.00 97.81 79 ASP A O 1
ATOM 603 N N . LEU A 1 80 ? -18.432 -2.681 15.174 1.00 98.12 80 LEU A N 1
ATOM 604 C CA . LEU A 1 80 ? -17.771 -1.999 16.287 1.00 98.12 80 LEU A CA 1
ATOM 605 C C . LEU A 1 80 ? -18.347 -0.590 16.470 1.00 98.12 80 LEU A C 1
ATOM 607 O O . LEU A 1 80 ? -18.748 0.066 15.512 1.00 98.12 80 LEU A O 1
ATOM 611 N N . ASP A 1 81 ? -18.289 -0.081 17.696 1.00 96.94 81 ASP A N 1
ATOM 612 C CA . ASP A 1 81 ? -18.534 1.320 18.026 1.00 96.94 81 ASP A CA 1
ATOM 613 C C . ASP A 1 81 ? -17.219 2.062 18.327 1.00 96.94 81 ASP A C 1
ATOM 615 O O . ASP A 1 81 ? -16.187 1.477 18.662 1.00 96.94 81 ASP A O 1
ATOM 619 N N . ILE A 1 82 ? -17.269 3.401 18.325 1.00 95.38 82 ILE A N 1
ATOM 620 C CA . ILE A 1 82 ? -16.120 4.251 18.689 1.00 95.38 82 ILE A CA 1
ATOM 621 C C . ILE A 1 82 ? -15.541 3.920 20.079 1.00 95.38 82 ILE A C 1
ATOM 623 O O . ILE A 1 82 ? -14.334 4.006 20.296 1.00 95.38 82 ILE A O 1
ATOM 627 N N . LYS A 1 83 ? -16.398 3.508 21.019 1.00 95.31 83 LYS A N 1
ATOM 628 C CA . LYS A 1 83 ? -16.018 3.129 22.390 1.00 95.31 83 LYS A CA 1
ATOM 629 C C . LYS A 1 83 ? -15.216 1.823 22.453 1.00 95.31 83 LYS A C 1
ATOM 631 O O . LYS A 1 83 ? -14.496 1.618 23.422 1.00 95.31 83 LYS A O 1
ATOM 636 N N . ASP A 1 84 ? -15.339 0.962 21.443 1.00 97.00 84 ASP A N 1
ATOM 637 C CA . ASP A 1 84 ? -14.654 -0.336 21.398 1.00 97.00 84 ASP A CA 1
ATOM 638 C C . ASP A 1 84 ? -13.221 -0.192 20.870 1.00 97.00 84 ASP A C 1
ATOM 640 O O . ASP A 1 84 ? -12.364 -1.050 21.089 1.00 97.00 84 ASP A O 1
ATOM 644 N N . VAL A 1 85 ? -12.950 0.914 20.172 1.00 97.31 85 VAL A N 1
ATOM 645 C CA . VAL A 1 85 ? -11.686 1.167 19.470 1.00 97.31 85 VAL A CA 1
ATOM 646 C C . VAL A 1 85 ? -10.847 2.274 20.101 1.00 97.31 85 VAL A C 1
ATOM 648 O O . VAL A 1 85 ? -9.695 2.454 19.708 1.00 97.31 85 VAL A O 1
ATOM 651 N N . LEU A 1 86 ? -11.383 3.005 21.081 1.00 96.94 86 LEU A N 1
ATOM 652 C CA . LEU A 1 86 ? -10.646 4.006 21.851 1.00 96.94 86 LEU A CA 1
ATOM 653 C C . LEU A 1 86 ? -10.439 3.537 23.298 1.00 96.94 86 LEU A C 1
ATOM 655 O O . LEU A 1 86 ? -11.390 3.085 23.936 1.00 96.94 86 LEU A O 1
ATOM 659 N N . PRO A 1 87 ? -9.220 3.658 23.852 1.00 96.19 87 PRO A N 1
ATOM 660 C CA . PRO A 1 87 ? -8.994 3.346 25.255 1.00 96.19 87 PRO A CA 1
ATOM 661 C C . PRO A 1 87 ? -9.630 4.410 26.172 1.00 96.19 87 PRO A C 1
ATOM 663 O O . PRO A 1 87 ? -9.829 5.556 25.755 1.00 96.19 87 PRO A O 1
ATOM 666 N N . PRO A 1 88 ? -9.900 4.080 27.450 1.00 93.44 88 PRO A N 1
ATOM 667 C CA . PRO A 1 88 ? -10.429 5.042 28.412 1.00 93.44 88 PRO A CA 1
ATOM 668 C C . PRO A 1 88 ? -9.575 6.313 28.498 1.00 93.44 88 PRO A C 1
ATOM 670 O O . PRO A 1 88 ? -8.357 6.243 28.650 1.00 93.44 88 PRO A O 1
ATOM 673 N N . GLY A 1 89 ? -10.225 7.476 28.438 1.00 91.81 89 GLY A N 1
ATOM 674 C CA . GLY A 1 89 ? -9.561 8.783 28.499 1.00 91.81 89 GLY A CA 1
ATOM 675 C C . GLY A 1 89 ? -9.131 9.354 27.144 1.00 91.81 89 GLY A C 1
ATOM 676 O O . GLY A 1 89 ? -8.784 10.530 27.092 1.00 91.81 89 GLY A O 1
ATOM 677 N N . VAL A 1 90 ? -9.218 8.580 26.057 1.00 94.44 90 VAL A N 1
ATOM 678 C CA . VAL A 1 90 ? -9.013 9.071 24.687 1.00 94.44 90 VAL A CA 1
ATOM 679 C C . VAL A 1 90 ? -10.370 9.272 24.018 1.00 94.44 90 VAL A C 1
ATOM 681 O O . VAL A 1 90 ? -11.188 8.358 23.964 1.00 94.44 90 VAL A O 1
ATOM 684 N N . THR A 1 91 ? -10.616 10.478 23.510 1.00 93.38 91 THR A N 1
ATOM 685 C CA . THR A 1 91 ? -11.889 10.852 22.864 1.00 93.38 91 THR A CA 1
ATOM 686 C C . THR A 1 91 ? -11.750 11.156 21.376 1.00 93.38 91 THR A C 1
ATOM 688 O O . THR A 1 91 ? -12.755 11.196 20.670 1.00 93.38 91 THR A O 1
ATOM 691 N N . ASP A 1 92 ? -10.523 11.349 20.892 1.00 94.38 92 ASP A N 1
ATOM 692 C CA . ASP A 1 92 ? -10.226 11.629 19.492 1.00 94.38 92 ASP A CA 1
ATOM 693 C C . ASP A 1 92 ? -9.406 10.487 18.881 1.00 94.38 92 ASP A C 1
ATOM 695 O O . ASP A 1 92 ? -8.328 10.145 19.363 1.00 94.38 92 ASP A O 1
ATOM 699 N N . ARG A 1 93 ? -9.894 9.922 17.772 1.00 94.94 93 ARG A N 1
ATOM 700 C CA . ARG A 1 93 ? -9.178 8.902 16.989 1.00 94.94 93 ARG A CA 1
ATOM 701 C C . ARG A 1 93 ? -7.838 9.397 16.439 1.00 94.94 93 ARG A C 1
ATOM 703 O O . ARG A 1 93 ? -6.983 8.573 16.123 1.00 94.94 93 ARG A O 1
ATOM 710 N N . SER A 1 94 ? -7.664 10.712 16.284 1.00 93.88 94 SER A N 1
ATOM 711 C CA . SER A 1 94 ? -6.413 11.311 15.811 1.00 93.88 94 SER A CA 1
ATOM 712 C C . SER A 1 94 ? -5.321 11.336 16.888 1.00 93.88 94 SER A C 1
ATOM 714 O O . SER A 1 94 ? -4.139 11.482 16.562 1.00 93.88 94 SER A O 1
ATOM 716 N N . ASP A 1 95 ? -5.690 11.115 18.156 1.00 94.56 95 ASP A N 1
ATOM 717 C CA . ASP A 1 95 ? -4.742 10.990 19.255 1.00 94.56 95 ASP A CA 1
ATOM 718 C C . ASP A 1 95 ? -3.939 9.686 19.127 1.00 94.56 95 ASP A C 1
ATOM 720 O O . ASP A 1 95 ? -4.418 8.571 19.371 1.00 94.56 95 ASP A O 1
ATOM 724 N N . LYS A 1 96 ? -2.662 9.846 18.768 1.00 93.62 96 LYS A N 1
ATOM 725 C CA . LYS A 1 96 ? -1.722 8.742 18.551 1.00 93.62 96 LYS A CA 1
ATOM 726 C C . LYS A 1 96 ? -1.499 7.885 19.800 1.00 93.62 96 LYS A C 1
ATOM 728 O O . LYS A 1 96 ? -1.082 6.734 19.666 1.00 93.62 96 LYS A O 1
ATOM 733 N N . THR A 1 97 ? -1.786 8.391 21.003 1.00 94.75 97 THR A N 1
ATOM 734 C CA . THR A 1 97 ? -1.676 7.596 22.238 1.00 94.75 97 THR A CA 1
ATOM 735 C C . THR A 1 97 ? -2.673 6.431 22.261 1.00 94.75 97 THR A C 1
ATOM 737 O O . THR A 1 97 ? -2.364 5.375 22.817 1.00 94.75 97 THR A O 1
ATOM 740 N N . GLY A 1 98 ? -3.818 6.567 21.579 1.00 96.25 98 GLY A N 1
ATOM 741 C CA . GLY A 1 98 ? -4.833 5.519 21.446 1.00 96.25 98 GLY A CA 1
ATOM 742 C C . GLY A 1 98 ? -4.594 4.528 20.302 1.00 96.25 98 GLY A C 1
ATOM 743 O O . GLY A 1 98 ? -5.198 3.454 20.284 1.00 96.25 98 GLY A O 1
ATOM 744 N N . TRP A 1 99 ? -3.695 4.829 19.359 1.00 96.88 99 TRP A N 1
ATOM 745 C CA . TRP A 1 99 ? -3.554 4.051 18.120 1.00 96.88 99 TRP A CA 1
ATOM 746 C C . TRP A 1 99 ? -3.145 2.598 18.340 1.00 96.88 99 TRP A C 1
ATOM 748 O O . TRP A 1 99 ? -3.639 1.710 17.652 1.00 96.88 99 TRP A O 1
ATOM 758 N N . THR A 1 100 ? -2.290 2.328 19.328 1.00 96.44 100 THR A N 1
ATOM 759 C CA . THR A 1 100 ? -1.884 0.947 19.644 1.00 96.44 100 THR A CA 1
ATOM 760 C C . THR A 1 100 ? -3.076 0.093 20.080 1.00 96.44 100 THR A C 1
ATOM 762 O O . THR A 1 100 ? -3.141 -1.087 19.742 1.00 96.44 100 THR A O 1
ATOM 765 N N . PHE A 1 101 ? -4.019 0.674 20.826 1.00 98.00 101 PHE A N 1
ATOM 766 C CA . PHE A 1 101 ? -5.231 -0.018 21.259 1.00 98.00 101 PHE A CA 1
ATOM 767 C C . PHE A 1 101 ? -6.156 -0.274 20.065 1.00 98.00 101 PHE A C 1
ATOM 769 O O . PHE A 1 101 ? -6.491 -1.422 19.791 1.00 98.00 101 PHE A O 1
ATOM 776 N N . MET A 1 102 ? -6.453 0.773 19.290 1.00 98.44 102 MET A N 1
ATOM 777 C CA . MET A 1 102 ? -7.291 0.684 18.091 1.00 98.44 102 MET A CA 1
ATOM 778 C C . MET A 1 102 ? -6.771 -0.350 17.087 1.00 98.44 102 MET A C 1
ATOM 780 O O . MET A 1 102 ? -7.539 -1.171 16.591 1.00 98.44 102 MET A O 1
ATOM 784 N N . LYS A 1 103 ? -5.458 -0.347 16.823 1.00 98.19 103 LYS A N 1
ATOM 785 C CA . LYS A 1 103 ? -4.825 -1.293 15.901 1.00 98.19 103 LYS A CA 1
ATOM 786 C C . LYS A 1 103 ? -5.037 -2.738 16.344 1.00 98.19 103 LYS A C 1
ATOM 788 O O . LYS A 1 103 ? -5.413 -3.563 15.522 1.00 98.19 103 LYS A O 1
ATOM 793 N N . LYS A 1 104 ? -4.867 -3.034 17.636 1.00 98.38 104 LYS A N 1
ATOM 794 C CA . LYS A 1 104 ? -5.112 -4.378 18.183 1.00 98.38 104 LYS A CA 1
ATOM 795 C C . LYS A 1 104 ? -6.578 -4.791 18.076 1.00 98.38 104 LYS A C 1
ATOM 797 O O . LYS A 1 104 ? -6.851 -5.948 17.770 1.00 98.38 104 LYS A O 1
ATOM 802 N N . THR A 1 105 ? -7.511 -3.866 18.307 1.00 98.50 105 THR A N 1
ATOM 803 C CA . THR A 1 105 ? -8.945 -4.137 18.130 1.00 98.50 105 THR A CA 1
ATOM 804 C C . THR A 1 105 ? -9.253 -4.491 16.676 1.00 98.50 105 THR A C 1
ATOM 806 O O . THR A 1 105 ? -9.899 -5.506 16.424 1.00 98.50 105 THR A O 1
ATOM 809 N N . PHE A 1 106 ? -8.736 -3.720 15.713 1.00 98.56 106 PHE A N 1
ATOM 810 C CA . PHE A 1 106 ? -8.900 -4.013 14.286 1.00 98.56 106 PHE A CA 1
ATOM 811 C C . PHE A 1 106 ? -8.229 -5.326 13.875 1.00 98.56 106 PHE A C 1
ATOM 813 O O . PHE A 1 106 ? -8.872 -6.135 13.217 1.00 98.56 106 PHE A O 1
ATOM 820 N N . GLU A 1 107 ? -6.995 -5.590 14.315 1.00 98.50 107 GLU A N 1
ATOM 821 C CA . GLU A 1 107 ? -6.305 -6.868 14.078 1.00 98.50 107 GLU A CA 1
ATOM 822 C C . GLU A 1 107 ? -7.132 -8.054 14.583 1.00 98.50 107 GLU A C 1
ATOM 824 O O . GLU A 1 107 ? -7.309 -9.034 13.862 1.00 98.50 107 GLU A O 1
ATOM 829 N N . SER A 1 108 ? -7.662 -7.966 15.806 1.00 98.50 108 SER A N 1
ATOM 830 C CA . SER A 1 108 ? -8.494 -9.026 16.376 1.00 98.50 108 SER A CA 1
ATOM 831 C C . SER A 1 108 ? -9.780 -9.212 15.582 1.00 98.50 108 SER A C 1
ATOM 833 O O . SER A 1 108 ? -10.135 -10.346 15.271 1.00 98.50 108 SER A O 1
ATOM 835 N N . LYS A 1 109 ? -10.465 -8.113 15.244 1.00 98.62 109 LYS A N 1
ATOM 836 C CA . LYS A 1 109 ? -11.760 -8.172 14.567 1.00 98.62 109 LYS A CA 1
ATOM 837 C C . LYS A 1 109 ? -11.627 -8.700 13.145 1.00 98.62 109 LYS A C 1
ATOM 839 O O . LYS A 1 109 ? -12.360 -9.603 12.760 1.00 98.62 109 LYS A O 1
ATOM 844 N N . ILE A 1 110 ? -10.655 -8.196 12.387 1.00 98.56 110 ILE A N 1
ATOM 845 C CA . ILE A 1 110 ? -10.417 -8.593 10.993 1.00 98.56 110 ILE A CA 1
ATOM 846 C C . ILE A 1 110 ? -9.991 -10.069 10.904 1.00 98.56 110 ILE A C 1
ATOM 848 O O . ILE A 1 110 ? -10.390 -10.765 9.972 1.00 98.56 110 ILE A O 1
ATOM 852 N N . LYS A 1 111 ? -9.298 -10.611 11.913 1.00 98.56 111 LYS A N 1
ATOM 853 C CA . LYS A 1 111 ? -8.955 -12.045 11.976 1.00 98.56 111 LYS A CA 1
ATOM 854 C C . LYS A 1 111 ? -10.141 -12.992 12.176 1.00 98.56 111 LYS A C 1
ATOM 856 O O . LYS A 1 111 ? -9.967 -14.207 12.088 1.00 98.56 111 LYS A O 1
ATOM 861 N N . GLU A 1 112 ? -11.347 -12.486 12.424 1.00 98.56 112 GLU A N 1
ATOM 862 C CA . GLU A 1 112 ? -12.537 -13.327 12.600 1.00 98.56 112 GLU A CA 1
ATOM 863 C C . GLU A 1 112 ? -13.099 -13.872 11.277 1.00 98.56 112 GLU A C 1
ATOM 865 O O . GLU A 1 112 ? -13.805 -14.888 11.293 1.00 98.56 112 GLU A O 1
ATOM 870 N N . LYS A 1 113 ? -12.796 -13.232 10.139 1.00 98.69 113 LYS A N 1
ATOM 871 C CA . LYS A 1 113 ? -13.331 -13.595 8.816 1.00 98.69 113 LYS A CA 1
ATOM 872 C C . LYS A 1 113 ? -12.239 -13.666 7.755 1.00 98.69 113 LYS A C 1
ATOM 874 O O . LYS A 1 113 ? -11.161 -13.092 7.908 1.00 98.69 113 LYS A O 1
ATOM 879 N N . THR A 1 114 ? -12.516 -14.422 6.703 1.00 98.75 114 THR A N 1
ATOM 880 C CA . THR A 1 114 ? -11.670 -14.507 5.510 1.00 98.75 114 THR A CA 1
ATOM 881 C C . THR A 1 114 ? -11.688 -13.194 4.728 1.00 98.75 114 THR A C 1
ATOM 883 O O . THR A 1 114 ? -12.608 -12.386 4.888 1.00 98.75 114 THR A O 1
ATOM 886 N N . ARG A 1 115 ? -10.691 -12.969 3.867 1.00 98.38 115 ARG A N 1
ATOM 887 C CA . ARG A 1 115 ? -10.641 -11.776 3.008 1.00 98.38 115 ARG A CA 1
ATOM 888 C C . ARG A 1 115 ? -11.896 -11.642 2.139 1.00 98.38 115 ARG A C 1
ATOM 890 O O . ARG A 1 115 ? -12.458 -10.554 2.078 1.00 98.38 115 ARG A O 1
ATOM 897 N N . ASP A 1 116 ? -12.357 -12.733 1.532 1.00 97.69 116 ASP A N 1
ATOM 898 C CA . ASP A 1 116 ? -13.522 -12.724 0.634 1.00 97.69 116 ASP A CA 1
ATOM 899 C C . ASP A 1 116 ? -14.833 -12.430 1.397 1.00 97.69 116 ASP A C 1
ATOM 901 O O . ASP A 1 116 ? -15.736 -11.764 0.891 1.00 97.69 116 ASP A O 1
ATOM 905 N N . GLU A 1 117 ? -14.942 -12.869 2.658 1.00 98.38 117 GLU A N 1
ATOM 906 C CA . GLU A 1 117 ? -16.056 -12.477 3.531 1.00 98.38 117 GLU A CA 1
ATOM 907 C C . GLU A 1 117 ? -16.031 -10.974 3.842 1.00 98.38 117 GLU A C 1
ATOM 909 O O . GLU A 1 117 ? -17.088 -10.341 3.844 1.00 98.38 117 GLU A O 1
ATOM 914 N N . TRP A 1 118 ? -14.852 -10.391 4.090 1.00 98.44 118 TRP A N 1
ATOM 915 C CA . TRP A 1 118 ? -14.719 -8.944 4.286 1.00 98.44 118 TRP A CA 1
ATOM 916 C C . TRP A 1 118 ? -15.013 -8.154 3.020 1.00 98.44 118 TRP A C 1
ATOM 918 O O . TRP A 1 118 ? -15.708 -7.144 3.096 1.00 98.44 118 TRP A O 1
ATOM 928 N N . GLU A 1 119 ? -14.534 -8.619 1.868 1.00 96.81 119 GLU A N 1
ATOM 929 C CA . GLU A 1 119 ? -14.841 -8.018 0.570 1.00 96.81 119 GLU A CA 1
ATOM 930 C C . GLU A 1 119 ? -16.354 -7.923 0.372 1.00 96.81 119 GLU A C 1
ATOM 932 O O . GLU A 1 119 ? -16.863 -6.842 0.092 1.00 96.81 119 GLU A O 1
ATOM 937 N N . LYS A 1 120 ? -17.091 -9.002 0.655 1.00 97.62 120 LYS A N 1
ATOM 938 C CA . LYS A 1 120 ? -18.556 -9.007 0.579 1.00 97.62 120 LYS A CA 1
ATOM 939 C C . LYS A 1 120 ? -19.231 -8.064 1.582 1.00 97.62 120 LYS A C 1
ATOM 941 O O . LYS A 1 120 ? -20.277 -7.500 1.280 1.00 97.62 120 LYS A O 1
ATOM 946 N N . ILE A 1 121 ? -18.683 -7.917 2.789 1.00 97.88 121 ILE A N 1
ATOM 947 C CA . ILE A 1 121 ? -19.231 -7.010 3.816 1.00 97.88 121 ILE A CA 1
ATOM 948 C C . ILE A 1 121 ? -19.053 -5.544 3.412 1.00 97.88 121 ILE A C 1
ATOM 950 O O . ILE A 1 121 ? -19.938 -4.728 3.667 1.00 97.88 121 ILE A O 1
ATOM 954 N N . PHE A 1 122 ? -17.916 -5.214 2.802 1.00 97.62 122 PHE A N 1
ATOM 955 C CA . PHE A 1 122 ? -17.577 -3.849 2.405 1.00 97.62 122 PHE A CA 1
ATOM 956 C C . PHE A 1 122 ? -17.939 -3.521 0.950 1.00 97.62 122 PHE A C 1
ATOM 958 O O . PHE A 1 122 ? -17.757 -2.383 0.517 1.00 97.62 122 PHE A O 1
ATOM 965 N N . GLU A 1 123 ? -18.495 -4.473 0.202 1.00 95.62 123 GLU A N 1
ATOM 966 C CA . GLU A 1 123 ? -18.973 -4.264 -1.161 1.00 95.62 123 GLU A CA 1
ATOM 967 C C . GLU A 1 123 ? -20.041 -3.157 -1.200 1.00 95.62 123 GLU A C 1
ATOM 969 O O . GLU A 1 123 ? -21.072 -3.224 -0.530 1.00 95.62 123 GLU A O 1
ATOM 974 N N . GLY A 1 124 ? -19.780 -2.101 -1.977 1.00 93.06 124 GLY A N 1
ATOM 975 C CA . GLY A 1 124 ? -20.675 -0.944 -2.087 1.00 93.06 124 GLY A CA 1
ATOM 976 C C . GLY A 1 124 ? -20.748 -0.062 -0.833 1.00 93.06 124 GLY A C 1
ATOM 977 O O . GLY A 1 124 ? -21.578 0.846 -0.780 1.00 93.06 124 GLY A O 1
ATOM 978 N N . VAL A 1 125 ? -19.897 -0.302 0.168 1.00 93.94 125 VAL A N 1
ATOM 979 C CA . VAL A 1 125 ? -19.800 0.521 1.375 1.00 93.94 125 VAL A CA 1
ATOM 980 C C . VAL A 1 125 ? -18.654 1.515 1.215 1.00 93.94 125 VAL A C 1
ATOM 982 O O . VAL A 1 125 ? -17.505 1.127 1.006 1.00 93.94 125 VAL A O 1
ATOM 985 N N . ASP A 1 126 ? -18.938 2.802 1.413 1.00 93.31 126 ASP A N 1
ATOM 986 C CA . ASP A 1 126 ? -17.928 3.868 1.456 1.00 93.31 126 ASP A CA 1
ATOM 987 C C . ASP A 1 126 ? -17.093 3.810 2.756 1.00 93.31 126 ASP A C 1
ATOM 989 O O . ASP A 1 126 ? -17.088 4.735 3.562 1.00 93.31 126 ASP A O 1
ATOM 993 N N . ALA A 1 127 ? -16.418 2.687 3.007 1.00 94.69 127 ALA A N 1
ATOM 994 C CA . ALA A 1 127 ? -15.558 2.454 4.170 1.00 94.69 127 ALA A CA 1
ATOM 995 C C . ALA A 1 127 ? -14.059 2.482 3.825 1.00 94.69 127 ALA A C 1
ATOM 997 O O . ALA A 1 127 ? -13.225 2.316 4.713 1.00 94.69 127 ALA A O 1
ATOM 998 N N . CYS A 1 128 ? -13.705 2.665 2.547 1.00 96.69 128 CYS A N 1
ATOM 999 C CA . CYS A 1 128 ? -12.322 2.616 2.058 1.00 96.69 128 CYS A CA 1
ATOM 1000 C C . CYS A 1 128 ? -11.578 1.336 2.488 1.00 96.69 128 CYS A C 1
ATOM 1002 O O . CYS A 1 128 ? -10.414 1.392 2.893 1.00 96.69 128 CYS A O 1
ATOM 1004 N N . VAL A 1 129 ? -12.257 0.187 2.410 1.00 98.00 129 VAL A N 1
ATOM 1005 C CA . VAL A 1 129 ? -11.677 -1.141 2.644 1.00 98.00 129 VAL A CA 1
ATOM 1006 C C . VAL A 1 129 ? -11.635 -1.894 1.323 1.00 98.00 129 VAL A C 1
ATOM 1008 O O . VAL A 1 129 ? -12.624 -1.921 0.598 1.00 98.00 129 VAL A O 1
ATOM 1011 N N . THR A 1 130 ? -10.491 -2.491 0.998 1.00 97.00 130 THR A N 1
ATOM 1012 C CA . THR A 1 130 ? -10.310 -3.262 -0.242 1.00 97.00 130 THR A CA 1
ATOM 1013 C C . THR A 1 130 ? -9.553 -4.562 0.026 1.00 97.00 130 THR A C 1
ATOM 1015 O O . THR A 1 130 ? -8.714 -4.598 0.936 1.00 97.00 130 THR A O 1
ATOM 1018 N N . PRO A 1 131 ? -9.813 -5.637 -0.737 1.00 96.94 131 PRO A N 1
ATOM 1019 C CA . PRO A 1 131 ? -8.985 -6.833 -0.677 1.00 96.94 131 PRO A CA 1
ATOM 1020 C C . PRO A 1 131 ? -7.582 -6.520 -1.208 1.00 96.94 131 PRO A C 1
ATOM 1022 O O . PRO A 1 131 ? -7.421 -5.870 -2.243 1.00 96.94 131 PRO A O 1
ATOM 1025 N N . VAL A 1 132 ? -6.548 -7.021 -0.532 1.00 97.12 132 VAL A N 1
ATOM 1026 C CA . VAL A 1 132 ? -5.203 -7.059 -1.114 1.00 97.12 132 VAL A CA 1
ATOM 1027 C C . VAL A 1 132 ? -5.153 -8.266 -2.047 1.00 97.12 132 VAL A C 1
ATOM 1029 O O . VAL A 1 132 ? -5.171 -9.413 -1.591 1.00 97.12 132 VAL A O 1
ATOM 1032 N N . LYS A 1 133 ? -5.152 -7.996 -3.356 1.00 94.69 133 LYS A N 1
ATOM 1033 C CA . LYS A 1 133 ? -5.111 -9.027 -4.399 1.00 94.69 133 LYS A CA 1
ATOM 1034 C C . LYS A 1 133 ? -3.682 -9.465 -4.697 1.00 94.69 133 LYS A C 1
ATOM 1036 O O . LYS A 1 133 ? -2.755 -8.654 -4.717 1.00 94.69 133 LYS A O 1
ATOM 1041 N N . GLU A 1 134 ? -3.522 -10.753 -4.948 1.00 92.81 134 GLU A N 1
ATOM 1042 C CA . GLU A 1 134 ? -2.301 -11.348 -5.473 1.00 92.81 134 GLU A CA 1
ATOM 1043 C C . GLU A 1 134 ? -2.213 -11.161 -6.991 1.00 92.81 134 GLU A C 1
ATOM 1045 O O . GLU A 1 134 ? -3.219 -10.981 -7.676 1.00 92.81 134 GLU A O 1
ATOM 1050 N N . MET A 1 135 ? -0.997 -11.243 -7.539 1.00 88.81 135 MET A N 1
ATOM 1051 C CA . MET A 1 135 ? -0.763 -11.022 -8.973 1.00 88.81 135 MET A CA 1
ATOM 1052 C C . MET A 1 135 ? -1.577 -11.968 -9.865 1.00 88.81 135 MET A C 1
ATOM 1054 O O . MET A 1 135 ? -2.137 -11.528 -10.861 1.00 88.81 135 MET A O 1
ATOM 1058 N N . VAL A 1 136 ? -1.698 -13.241 -9.477 1.00 88.75 136 VAL A N 1
ATOM 1059 C CA . VAL A 1 136 ? -2.482 -14.240 -10.225 1.00 88.75 136 VAL A CA 1
ATOM 1060 C C . VAL A 1 136 ? -3.976 -13.901 -10.218 1.00 88.75 136 VAL A C 1
ATOM 1062 O O . VAL A 1 136 ? -4.672 -14.133 -11.201 1.00 88.75 136 VAL A O 1
ATOM 1065 N N . GLU A 1 137 ? -4.488 -13.330 -9.125 1.00 90.38 137 GLU A N 1
ATOM 1066 C CA . GLU A 1 137 ? -5.888 -12.894 -9.038 1.00 90.38 137 GLU A CA 1
ATOM 1067 C C . GLU A 1 137 ? -6.134 -11.713 -9.979 1.00 90.38 137 GLU A C 1
ATOM 1069 O O . GLU A 1 137 ? -7.090 -11.729 -10.749 1.00 90.38 137 GLU A O 1
ATOM 1074 N N . LEU A 1 138 ? -5.222 -10.735 -9.981 1.00 87.38 138 LEU A N 1
ATOM 1075 C CA . LEU A 1 138 ? -5.268 -9.607 -10.910 1.00 87.38 138 LEU A CA 1
ATOM 1076 C C . LEU A 1 138 ? -5.226 -10.072 -12.372 1.00 87.38 138 LEU A C 1
ATOM 1078 O O . LEU A 1 138 ? -6.006 -9.584 -13.189 1.00 87.38 138 LEU A O 1
ATOM 1082 N N . GLU A 1 139 ? -4.342 -11.017 -12.701 1.00 83.25 139 GLU A N 1
ATOM 1083 C CA . GLU A 1 139 ? -4.204 -11.601 -14.041 1.00 83.25 139 GLU A CA 1
ATOM 1084 C C . GLU A 1 139 ? -5.486 -12.277 -14.516 1.00 83.25 139 GLU A C 1
ATOM 1086 O O . GLU A 1 139 ? -5.986 -11.952 -15.594 1.00 83.25 139 GLU A O 1
ATOM 1091 N N . ASN A 1 140 ? -6.074 -13.133 -13.681 1.00 85.75 140 ASN A N 1
ATOM 1092 C CA . ASN A 1 140 ? -7.330 -13.811 -13.996 1.00 85.75 140 ASN A CA 1
ATOM 1093 C C . ASN A 1 140 ? -8.509 -12.839 -14.177 1.00 85.75 140 ASN A C 1
ATOM 1095 O O . ASN A 1 140 ? -9.457 -13.146 -14.898 1.00 85.75 140 ASN A O 1
ATOM 1099 N N . GLU A 1 141 ? -8.454 -11.666 -13.546 1.00 85.69 141 GLU A N 1
ATOM 1100 C CA . GLU A 1 141 ? -9.451 -10.599 -13.687 1.00 85.69 141 GLU A CA 1
ATOM 1101 C C . GLU A 1 141 ? -9.176 -9.648 -14.865 1.00 85.69 141 GLU A C 1
ATOM 1103 O O . GLU A 1 141 ? -9.965 -8.736 -15.120 1.00 85.69 141 GLU A O 1
ATOM 1108 N N . GLY A 1 142 ? -8.080 -9.848 -15.603 1.00 78.12 142 GLY A N 1
ATOM 1109 C CA . GLY A 1 142 ? -7.731 -9.031 -16.764 1.00 78.12 142 GLY A CA 1
ATOM 1110 C C . GLY A 1 142 ? -7.228 -7.634 -16.398 1.00 78.12 142 GLY A C 1
ATOM 1111 O O . GLY A 1 142 ? -7.607 -6.650 -17.041 1.00 78.12 142 GLY A O 1
ATOM 1112 N N . TYR A 1 143 ? -6.395 -7.518 -15.355 1.00 73.75 143 TYR A N 1
ATOM 1113 C CA . TYR A 1 143 ? -5.799 -6.234 -14.977 1.00 73.75 143 TYR A CA 1
ATOM 1114 C C . TYR A 1 143 ? -5.077 -5.555 -16.149 1.00 73.75 143 TYR A C 1
ATOM 1116 O O . TYR A 1 143 ? -4.422 -6.174 -16.989 1.00 73.75 143 TYR A O 1
ATOM 1124 N N . ARG A 1 144 ? -5.190 -4.227 -16.196 1.00 65.69 144 ARG A N 1
ATOM 1125 C CA . ARG A 1 144 ? -4.670 -3.427 -17.302 1.00 65.69 144 ARG A CA 1
ATOM 1126 C C . ARG A 1 144 ? -3.251 -2.951 -17.005 1.00 65.69 144 ARG A C 1
ATOM 1128 O O . ARG A 1 144 ? -3.052 -2.074 -16.166 1.00 65.69 144 ARG A O 1
ATOM 1135 N N . ASN A 1 145 ? -2.277 -3.471 -17.745 1.00 63.12 145 ASN A N 1
ATOM 1136 C CA . ASN A 1 145 ? -0.890 -3.014 -17.692 1.00 63.12 145 ASN A CA 1
ATOM 1137 C C . ASN A 1 145 ? -0.707 -1.718 -18.493 1.00 63.12 145 ASN A C 1
ATOM 1139 O O . ASN A 1 145 ? -0.323 -1.741 -19.658 1.00 63.12 145 ASN A O 1
ATOM 1143 N N . LYS A 1 146 ? -0.981 -0.565 -17.872 1.00 61.41 146 LYS A N 1
ATOM 1144 C CA . LYS A 1 146 ? -0.643 0.736 -18.467 1.00 61.41 146 LYS A CA 1
ATOM 1145 C C . LYS A 1 146 ? 0.746 1.185 -18.050 1.00 61.41 146 LYS A C 1
ATOM 1147 O O . LYS A 1 146 ? 1.059 1.241 -16.863 1.00 61.41 146 LYS A O 1
ATOM 1152 N N . MET A 1 147 ? 1.542 1.594 -19.029 1.00 61.06 147 MET A N 1
ATOM 1153 C CA . MET A 1 147 ? 2.799 2.277 -18.757 1.00 61.06 147 MET A CA 1
ATOM 1154 C C . MET A 1 147 ? 2.522 3.706 -18.260 1.00 61.06 147 MET A C 1
ATOM 1156 O O . MET A 1 147 ? 1.652 4.381 -18.807 1.00 61.06 147 MET A O 1
ATOM 1160 N N . PRO A 1 148 ? 3.273 4.219 -17.266 1.00 61.03 148 PRO A N 1
ATOM 1161 C CA . PRO A 1 148 ? 3.139 5.609 -16.815 1.00 61.03 148 PRO A CA 1
ATOM 1162 C C . PRO A 1 148 ? 3.460 6.633 -17.911 1.00 61.03 148 PRO A C 1
ATOM 1164 O O . PRO A 1 148 ? 3.027 7.781 -17.842 1.00 61.03 148 PRO A O 1
ATOM 1167 N N . VAL A 1 149 ? 4.244 6.217 -18.910 1.00 63.47 149 VAL A N 1
ATOM 1168 C CA . VAL A 1 149 ? 4.648 7.027 -20.055 1.00 63.47 149 VAL A CA 1
ATOM 1169 C C . VAL A 1 149 ? 4.282 6.277 -21.327 1.00 63.47 149 VAL A C 1
ATOM 1171 O O . VAL A 1 149 ? 4.699 5.137 -21.523 1.00 63.47 149 VAL A O 1
ATOM 1174 N N . HIS A 1 150 ? 3.528 6.944 -22.196 1.00 62.59 150 HIS A N 1
ATOM 1175 C CA . HIS A 1 150 ? 3.214 6.467 -23.536 1.00 62.59 150 HIS A CA 1
ATOM 1176 C C . HIS A 1 150 ? 4.050 7.250 -24.541 1.00 62.59 150 HIS A C 1
ATOM 1178 O O . HIS A 1 150 ? 4.121 8.480 -24.469 1.00 62.59 150 HIS A O 1
ATOM 1184 N N . VAL A 1 151 ? 4.665 6.547 -25.489 1.00 59.94 151 VAL A N 1
ATOM 1185 C CA . VAL A 1 151 ? 5.283 7.196 -26.643 1.00 59.94 151 VAL A CA 1
ATOM 1186 C C . VAL A 1 151 ? 4.333 7.075 -27.823 1.00 59.94 151 VAL A C 1
ATOM 1188 O O . VAL A 1 151 ? 3.929 5.978 -28.199 1.00 59.94 151 VAL A O 1
ATOM 1191 N N . HIS A 1 152 ? 3.977 8.217 -28.400 1.00 52.06 152 HIS A N 1
ATOM 1192 C CA . HIS A 1 152 ? 3.230 8.290 -29.648 1.00 52.06 152 HIS A CA 1
ATOM 1193 C C . HIS A 1 152 ? 4.218 8.544 -30.798 1.00 52.06 152 HIS A C 1
ATOM 1195 O O . HIS A 1 152 ? 5.138 9.345 -30.646 1.00 52.06 152 HIS A O 1
ATOM 1201 N N . ASP A 1 153 ? 4.027 7.850 -31.924 1.00 52.88 153 ASP A N 1
ATOM 1202 C CA . ASP A 1 153 ? 4.756 8.038 -33.190 1.00 52.88 153 ASP A CA 1
ATOM 1203 C C . ASP A 1 153 ? 6.283 7.788 -33.145 1.00 52.88 153 ASP A C 1
ATOM 1205 O O . ASP A 1 153 ? 7.086 8.687 -33.396 1.00 52.88 153 ASP A O 1
ATOM 1209 N N . MET A 1 154 ? 6.708 6.544 -32.879 1.00 52.38 154 MET A N 1
ATOM 1210 C CA . MET A 1 154 ? 8.093 6.112 -33.130 1.00 52.38 154 MET A CA 1
ATOM 1211 C C . MET A 1 154 ? 8.267 5.502 -34.528 1.00 52.38 154 MET A C 1
ATOM 1213 O O . MET A 1 154 ? 7.391 4.793 -35.016 1.00 52.38 154 MET A O 1
ATOM 1217 N N . LEU A 1 155 ? 9.451 5.708 -35.122 1.00 48.28 155 LEU A N 1
ATOM 1218 C CA . LEU A 1 155 ? 9.890 5.071 -36.377 1.00 48.28 155 LEU A CA 1
ATOM 1219 C C . LEU A 1 155 ? 9.960 3.534 -36.297 1.00 48.28 155 LEU A C 1
ATOM 1221 O O . LEU A 1 155 ? 9.985 2.882 -37.330 1.00 48.28 155 LEU A O 1
ATOM 1225 N N . ALA A 1 156 ? 9.994 2.967 -35.088 1.00 43.69 156 ALA A N 1
ATOM 1226 C CA . ALA A 1 156 ? 10.108 1.531 -34.830 1.00 43.69 156 ALA A CA 1
ATOM 1227 C C . ALA A 1 156 ? 8.753 0.809 -34.670 1.00 43.69 156 ALA A C 1
ATOM 1229 O O . ALA A 1 156 ? 8.709 -0.277 -34.102 1.00 43.69 156 ALA A O 1
ATOM 1230 N N . ARG A 1 157 ? 7.641 1.411 -35.108 1.00 47.03 157 ARG A N 1
ATOM 1231 C CA . ARG A 1 157 ? 6.351 0.709 -35.153 1.00 47.03 157 ARG A CA 1
ATOM 1232 C C . ARG A 1 157 ? 6.297 -0.213 -36.363 1.00 47.03 157 ARG A C 1
ATOM 1234 O O . ARG A 1 157 ? 6.595 0.228 -37.471 1.00 47.03 157 ARG A O 1
ATOM 1241 N N . ASP A 1 158 ? 5.858 -1.449 -36.149 1.00 46.06 158 ASP A N 1
ATOM 1242 C CA . ASP A 1 158 ? 5.411 -2.288 -37.255 1.00 46.06 158 ASP A CA 1
ATOM 1243 C C . ASP A 1 158 ? 4.068 -1.782 -37.823 1.00 46.06 158 ASP A C 1
ATOM 1245 O O . ASP A 1 158 ? 3.381 -0.927 -37.248 1.00 46.06 158 ASP A O 1
ATOM 1249 N N . GLU A 1 159 ? 3.698 -2.313 -38.985 1.00 41.75 159 GLU A N 1
ATOM 1250 C CA . GLU A 1 159 ? 2.474 -1.980 -39.724 1.00 41.75 159 GLU A CA 1
ATOM 1251 C C . GLU A 1 159 ? 1.167 -2.291 -38.971 1.00 41.75 159 GLU A C 1
ATOM 1253 O O . GLU A 1 159 ? 0.109 -1.781 -39.345 1.00 41.75 159 GLU A O 1
ATOM 1258 N N . ASN A 1 160 ? 1.239 -3.057 -37.878 1.00 44.31 160 ASN A N 1
ATOM 1259 C CA . ASN A 1 160 ? 0.102 -3.447 -37.047 1.00 44.31 160 ASN A CA 1
ATOM 1260 C C . ASN A 1 160 ? 0.002 -2.631 -35.747 1.00 44.31 160 ASN A C 1
ATOM 1262 O O . ASN A 1 160 ? -0.896 -2.864 -34.941 1.00 44.31 160 ASN A O 1
ATOM 1266 N N . GLY A 1 161 ? 0.885 -1.646 -35.540 1.00 47.94 161 GLY A N 1
ATOM 1267 C CA . GLY A 1 161 ? 0.907 -0.828 -34.327 1.00 47.94 161 GLY A CA 1
ATOM 1268 C C . GLY A 1 161 ? 1.541 -1.521 -33.119 1.00 47.94 161 GLY A C 1
ATOM 1269 O O . GLY A 1 161 ? 1.437 -0.969 -32.016 1.00 47.94 161 GLY A O 1
ATOM 1270 N N . GLY A 1 162 ? 2.214 -2.656 -33.349 1.00 41.09 162 GLY A N 1
ATOM 1271 C CA . GLY A 1 162 ? 2.805 -3.542 -32.356 1.00 41.09 162 GLY A CA 1
ATOM 1272 C C . GLY A 1 162 ? 3.694 -2.808 -31.359 1.00 41.09 162 GLY A C 1
ATOM 1273 O O . GLY A 1 162 ? 4.496 -1.938 -31.710 1.00 41.09 162 GLY A O 1
ATOM 1274 N N . GLY A 1 163 ? 3.496 -3.148 -30.086 1.00 46.59 163 GLY A N 1
ATOM 1275 C CA . GLY A 1 163 ? 4.195 -2.563 -28.942 1.00 46.59 163 GLY A CA 1
ATOM 1276 C C . GLY A 1 163 ? 3.297 -1.794 -27.973 1.00 46.59 163 GLY A C 1
ATOM 1277 O O . GLY A 1 163 ? 3.815 -1.217 -27.016 1.00 46.59 163 GLY A O 1
ATOM 1278 N N . HIS A 1 164 ? 1.974 -1.761 -28.183 1.00 48.66 164 HIS A N 1
ATOM 1279 C CA . HIS A 1 164 ? 1.054 -1.114 -27.254 1.00 48.66 164 HIS A CA 1
ATOM 1280 C C . HIS A 1 164 ? 0.342 -2.144 -26.345 1.00 48.66 164 HIS A C 1
ATOM 1282 O O . HIS A 1 164 ? -0.420 -2.981 -26.819 1.00 48.66 164 HIS A O 1
ATOM 1288 N N . PRO A 1 165 ? 0.517 -2.080 -25.011 1.00 49.84 165 PRO A N 1
ATOM 1289 C CA . PRO A 1 165 ? -0.121 -3.021 -24.082 1.00 49.84 165 PRO A CA 1
ATOM 1290 C C . PRO A 1 165 ? -1.662 -2.975 -24.047 1.00 49.84 165 PRO A C 1
ATOM 1292 O O . PRO A 1 165 ? -2.281 -3.877 -23.488 1.00 49.84 165 PRO A O 1
ATOM 1295 N N . ASP A 1 166 ? -2.305 -1.939 -24.610 1.00 51.91 166 ASP A N 1
ATOM 1296 C CA . ASP A 1 166 ? -3.780 -1.841 -24.651 1.00 51.91 166 ASP A CA 1
ATOM 1297 C C . ASP A 1 166 ? -4.434 -2.598 -25.823 1.00 51.91 166 ASP A C 1
ATOM 1299 O O . ASP A 1 166 ? -5.651 -2.514 -25.985 1.00 51.91 166 ASP A O 1
ATOM 1303 N N . ASP A 1 167 ? -3.679 -3.359 -26.616 1.00 53.44 167 ASP A N 1
ATOM 1304 C CA . ASP A 1 167 ? -4.220 -4.068 -27.788 1.00 53.44 167 ASP A CA 1
ATOM 1305 C C . ASP A 1 167 ? -4.992 -5.352 -27.398 1.00 53.44 167 ASP A C 1
ATOM 1307 O O . ASP A 1 167 ? -5.477 -6.091 -28.250 1.00 53.44 167 ASP A O 1
ATOM 1311 N N . GLY A 1 168 ? -5.121 -5.631 -26.093 1.00 50.91 168 GLY A N 1
ATOM 1312 C CA . GLY A 1 168 ? -5.831 -6.795 -25.547 1.00 50.91 168 GLY A CA 1
ATOM 1313 C C . GLY A 1 168 ? -5.048 -8.111 -25.618 1.00 50.91 168 GLY A C 1
ATOM 1314 O O . GLY A 1 168 ? -5.551 -9.137 -25.173 1.00 50.91 168 GLY A O 1
ATOM 1315 N N . ILE A 1 169 ? -3.825 -8.075 -26.151 1.00 48.94 169 ILE A N 1
ATOM 1316 C CA . ILE A 1 169 ? -2.958 -9.243 -26.386 1.00 48.94 169 ILE A CA 1
ATOM 1317 C C . ILE A 1 169 ? -1.980 -9.475 -25.215 1.00 48.94 169 ILE A C 1
ATOM 1319 O O . ILE A 1 169 ? -1.380 -10.539 -25.107 1.00 48.94 169 ILE A O 1
ATOM 1323 N N . GLY A 1 170 ? -1.843 -8.501 -24.305 1.00 54.50 170 GLY A N 1
ATOM 1324 C CA . GLY A 1 170 ? -0.869 -8.550 -23.211 1.00 54.50 170 GLY A CA 1
ATOM 1325 C C . GLY A 1 170 ? 0.564 -8.277 -23.683 1.00 54.50 170 GLY A C 1
ATOM 1326 O O . GLY A 1 170 ? 0.779 -7.657 -24.724 1.00 54.50 170 GLY A O 1
ATOM 1327 N N . TRP A 1 171 ? 1.550 -8.701 -22.891 1.00 53.69 171 TRP A N 1
ATOM 1328 C CA . TRP A 1 171 ? 2.961 -8.666 -23.283 1.00 53.69 171 TRP A CA 1
ATOM 1329 C C . TRP A 1 171 ? 3.311 -9.961 -24.017 1.00 53.69 171 TRP A C 1
ATOM 1331 O O . TRP A 1 171 ? 3.039 -11.045 -23.509 1.00 53.69 171 TRP A O 1
ATOM 1341 N N . ILE A 1 172 ? 3.935 -9.857 -25.190 1.00 56.44 172 ILE A N 1
ATOM 1342 C CA . ILE A 1 172 ? 4.526 -11.017 -25.861 1.00 56.44 172 ILE A CA 1
ATOM 1343 C C . ILE A 1 172 ? 5.870 -11.289 -25.176 1.00 56.44 172 ILE A C 1
ATOM 1345 O O . ILE A 1 172 ? 6.761 -10.442 -25.195 1.00 56.44 172 ILE A O 1
ATOM 1349 N N . GLU A 1 173 ? 5.996 -12.451 -24.532 1.00 55.25 173 GLU A N 1
ATOM 1350 C CA . GLU A 1 173 ? 7.207 -12.862 -23.802 1.00 55.25 173 GLU A CA 1
ATOM 1351 C C . GLU A 1 173 ? 8.344 -13.346 -24.711 1.00 55.25 173 GLU A C 1
ATOM 1353 O O . GLU A 1 173 ? 9.434 -13.653 -24.224 1.00 55.25 173 GLU A O 1
ATOM 1358 N N . GLU A 1 174 ? 8.120 -13.425 -26.025 1.00 63.94 174 GLU A N 1
ATOM 1359 C CA . GLU A 1 174 ? 9.167 -13.769 -26.984 1.00 63.94 174 GLU A CA 1
ATOM 1360 C C . GLU A 1 174 ? 10.197 -12.635 -27.036 1.00 63.94 174 GLU A C 1
ATOM 1362 O O . GLU A 1 174 ? 10.081 -11.656 -27.770 1.00 63.94 174 GLU A O 1
ATOM 1367 N N . GLY A 1 175 ? 11.211 -12.746 -26.179 1.00 62.09 175 GLY A N 1
ATOM 1368 C CA . GLY A 1 175 ? 12.384 -11.892 -26.237 1.00 62.09 175 GLY A CA 1
ATOM 1369 C C . GLY A 1 175 ? 13.104 -12.099 -27.565 1.00 62.09 175 GLY A C 1
ATOM 1370 O O . GLY A 1 175 ? 13.277 -13.231 -28.009 1.00 62.09 175 GLY A O 1
ATOM 1371 N N . MET A 1 176 ? 13.567 -11.008 -28.175 1.00 73.69 176 MET A N 1
ATOM 1372 C CA . MET A 1 176 ? 14.341 -11.099 -29.409 1.00 73.69 176 MET A CA 1
ATOM 1373 C C . MET A 1 176 ? 15.668 -11.822 -29.164 1.00 73.69 176 MET A C 1
ATOM 1375 O O . MET A 1 176 ? 16.401 -11.535 -28.209 1.00 73.69 176 MET A O 1
ATOM 1379 N N . SER A 1 177 ? 16.009 -12.719 -30.074 1.00 78.88 177 SER A N 1
ATOM 1380 C CA . SER A 1 177 ? 17.318 -13.349 -30.155 1.00 78.88 177 SER A CA 1
ATOM 1381 C C . SER A 1 177 ? 18.372 -12.393 -30.730 1.00 78.88 177 SER A C 1
ATOM 1383 O O . SER A 1 177 ? 18.083 -11.402 -31.407 1.00 78.88 177 SER A O 1
ATOM 1385 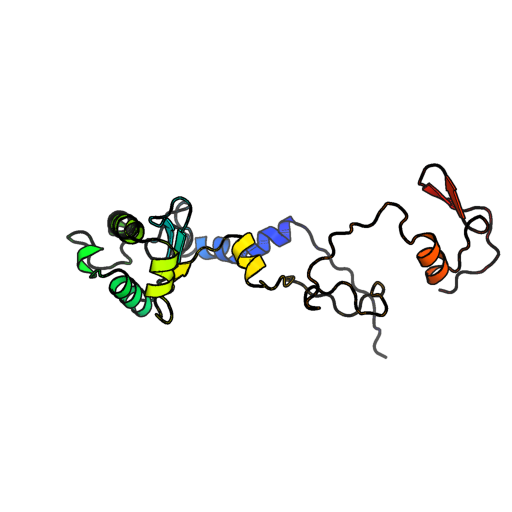N N . VAL A 1 178 ? 19.646 -12.661 -30.435 1.00 79.06 178 VAL A N 1
ATOM 1386 C CA . VAL A 1 178 ? 20.749 -11.850 -30.968 1.00 79.06 178 VAL A CA 1
ATOM 1387 C C . VAL A 1 178 ? 20.771 -11.969 -32.494 1.00 79.06 178 VAL A C 1
ATOM 1389 O O . VAL A 1 178 ? 20.929 -13.065 -33.022 1.00 79.06 178 VAL A O 1
ATOM 1392 N N . GLY A 1 179 ? 20.650 -10.837 -33.192 1.00 76.00 179 GLY A N 1
ATOM 1393 C CA . GLY A 1 179 ? 20.642 -10.791 -34.658 1.00 76.00 179 GLY A CA 1
ATOM 1394 C C . GLY A 1 179 ? 19.280 -11.070 -35.299 1.00 76.00 179 GLY A C 1
ATOM 1395 O O . GLY A 1 179 ? 19.192 -11.090 -36.528 1.00 76.00 179 GLY A O 1
ATOM 1396 N N . GLU A 1 180 ? 18.222 -11.246 -34.505 1.00 82.38 180 GLU A N 1
ATOM 1397 C CA . GLU A 1 180 ? 16.862 -11.386 -35.023 1.00 82.38 180 GLU A CA 1
ATOM 1398 C C . GLU A 1 180 ? 16.489 -10.192 -35.908 1.00 82.38 180 GLU A C 1
ATOM 1400 O O . GLU A 1 180 ? 16.741 -9.038 -35.558 1.00 82.38 180 GLU A O 1
ATOM 1405 N N . ASN A 1 181 ? 15.934 -10.477 -37.088 1.00 84.12 181 ASN A N 1
ATOM 1406 C CA . ASN A 1 181 ? 15.535 -9.489 -38.098 1.00 84.12 181 ASN A CA 1
ATOM 1407 C C . ASN A 1 181 ? 16.662 -8.575 -38.629 1.00 84.12 181 ASN A C 1
ATOM 1409 O O . ASN A 1 181 ? 16.381 -7.628 -39.363 1.00 84.12 181 ASN A O 1
ATOM 1413 N N . ALA A 1 182 ? 17.940 -8.852 -38.334 1.00 82.94 182 ALA A N 1
ATOM 1414 C CA . ALA A 1 182 ? 19.050 -7.978 -38.729 1.00 82.94 182 ALA A CA 1
ATOM 1415 C C . ALA A 1 182 ? 19.155 -7.782 -40.252 1.00 82.94 182 ALA A C 1
ATOM 1417 O O . ALA A 1 182 ? 19.366 -6.664 -40.712 1.00 82.94 182 ALA A O 1
ATOM 1418 N N . GLU A 1 183 ? 18.981 -8.845 -41.045 1.00 86.75 183 GLU A N 1
ATOM 1419 C CA . GLU A 1 183 ? 19.039 -8.766 -42.512 1.00 86.75 183 GLU A CA 1
ATOM 1420 C C . GLU A 1 183 ? 17.905 -7.914 -43.092 1.00 86.75 183 GLU A C 1
ATOM 1422 O O . GLU A 1 183 ? 18.159 -7.043 -43.923 1.00 86.75 183 GLU A O 1
ATOM 1427 N N . GLN A 1 184 ? 16.680 -8.102 -42.592 1.00 85.69 184 GLN A N 1
ATOM 1428 C CA . GLN A 1 184 ? 15.520 -7.311 -42.997 1.00 85.69 184 GLN A CA 1
ATOM 1429 C C . GLN A 1 184 ? 15.706 -5.829 -42.644 1.00 85.69 184 GLN A C 1
ATOM 1431 O O . GLN A 1 184 ? 15.599 -4.978 -43.524 1.00 85.69 184 GLN A O 1
ATOM 1436 N N . ILE A 1 185 ? 16.050 -5.514 -41.389 1.00 85.50 185 ILE A N 1
ATOM 1437 C CA . ILE A 1 185 ? 16.202 -4.127 -40.914 1.00 85.50 185 ILE A CA 1
ATOM 1438 C C . ILE A 1 185 ? 17.326 -3.407 -41.670 1.00 85.50 185 ILE A C 1
ATOM 1440 O O . ILE A 1 185 ? 17.165 -2.256 -42.075 1.00 85.50 185 ILE A O 1
ATOM 1444 N N . LEU A 1 186 ? 18.466 -4.068 -41.899 1.00 85.00 186 LEU A N 1
ATOM 1445 C CA . LEU A 1 186 ? 19.575 -3.477 -42.655 1.00 85.00 186 LEU A CA 1
ATOM 1446 C C . LEU A 1 186 ? 19.215 -3.254 -44.131 1.00 85.00 186 LEU A C 1
ATOM 1448 O O . LEU A 1 186 ? 19.616 -2.239 -44.710 1.00 85.00 186 LEU A O 1
ATOM 1452 N N . GLY A 1 187 ? 18.434 -4.157 -44.726 1.00 86.62 187 GLY A N 1
ATOM 1453 C CA . GLY A 1 187 ? 17.882 -3.985 -46.067 1.00 86.62 187 GLY A CA 1
ATOM 1454 C C . GLY A 1 187 ? 16.909 -2.806 -46.151 1.00 86.62 187 GLY A C 1
ATOM 1455 O O . GLY A 1 187 ? 17.029 -1.974 -47.047 1.00 86.62 187 GLY A O 1
ATOM 1456 N N . GLU A 1 188 ? 15.987 -2.684 -45.197 1.00 83.69 188 GLU A N 1
ATOM 1457 C CA . GLU A 1 188 ? 14.974 -1.622 -45.171 1.00 83.69 188 GLU A CA 1
ATOM 1458 C C . GLU A 1 188 ? 15.567 -0.239 -44.878 1.00 83.69 188 GLU A C 1
ATOM 1460 O O . GLU A 1 188 ? 15.253 0.731 -45.568 1.00 83.69 188 GLU A O 1
ATOM 1465 N N . TRP A 1 189 ? 16.426 -0.130 -43.860 1.00 83.94 189 TRP A N 1
ATOM 1466 C CA . TRP A 1 189 ? 16.921 1.164 -43.380 1.00 83.94 189 TRP A CA 1
ATOM 1467 C C . TRP A 1 189 ? 18.115 1.676 -44.180 1.00 83.94 189 TRP A C 1
ATOM 1469 O O . TRP A 1 189 ? 18.243 2.881 -44.388 1.00 83.94 189 TRP A O 1
ATOM 1479 N N . LEU A 1 190 ? 19.012 0.776 -44.598 1.00 84.44 190 LEU A N 1
ATOM 1480 C CA . LEU A 1 190 ? 20.283 1.142 -45.230 1.00 84.44 190 LEU A CA 1
ATOM 1481 C C . LEU A 1 190 ? 20.401 0.653 -46.679 1.00 84.44 190 LEU A C 1
ATOM 1483 O O . LEU A 1 190 ? 21.318 1.081 -47.384 1.00 84.44 190 LEU A O 1
ATOM 1487 N N . GLY A 1 191 ? 19.502 -0.222 -47.142 1.00 86.88 191 GLY A N 1
ATOM 1488 C CA . GLY A 1 191 ? 19.595 -0.844 -48.464 1.00 86.88 191 GLY A CA 1
ATOM 1489 C C . GLY A 1 191 ? 20.732 -1.860 -48.587 1.00 86.88 191 GLY A C 1
ATOM 1490 O O . GLY A 1 191 ? 21.218 -2.067 -49.699 1.00 86.88 191 GLY A O 1
ATOM 1491 N N . TRP A 1 192 ? 21.205 -2.421 -47.469 1.00 88.44 192 TRP A N 1
ATOM 1492 C CA . TRP A 1 192 ? 22.364 -3.318 -47.424 1.00 88.44 192 TRP A CA 1
ATOM 1493 C C . TRP A 1 192 ? 21.975 -4.782 -47.622 1.00 88.44 192 TRP A C 1
ATOM 1495 O O . TRP A 1 192 ? 20.992 -5.248 -47.051 1.00 88.44 192 TRP A O 1
ATOM 1505 N N . GLU A 1 193 ? 22.800 -5.523 -48.360 1.00 88.19 193 GLU A N 1
ATOM 1506 C CA . GLU A 1 193 ? 22.596 -6.948 -48.644 1.00 88.19 193 GLU A CA 1
ATOM 1507 C C . GLU A 1 193 ? 23.685 -7.816 -47.987 1.00 88.19 193 GLU A C 1
ATOM 1509 O O . GLU A 1 193 ? 24.871 -7.457 -47.953 1.00 88.19 193 GLU A O 1
ATOM 1514 N N . LYS A 1 194 ? 23.283 -8.967 -47.431 1.00 86.19 194 LYS A N 1
ATOM 1515 C CA . LYS A 1 194 ? 24.194 -9.914 -46.777 1.00 86.19 194 LYS A CA 1
ATOM 1516 C C . LYS A 1 194 ? 25.155 -10.536 -47.796 1.00 86.19 194 LYS A C 1
ATOM 1518 O O . LYS A 1 194 ? 24.798 -10.775 -48.941 1.00 86.19 194 LYS A O 1
ATOM 1523 N N . GLU A 1 195 ? 26.394 -10.770 -47.381 1.00 87.81 195 GLU A N 1
ATOM 1524 C CA . GLU A 1 195 ? 27.554 -11.170 -48.195 1.00 87.81 195 GLU A CA 1
ATOM 1525 C C . GLU A 1 195 ? 27.994 -10.166 -49.282 1.00 87.81 195 GLU A C 1
ATOM 1527 O O . GLU A 1 195 ? 29.074 -10.327 -49.853 1.00 87.81 195 GLU A O 1
ATOM 1532 N N . VAL A 1 196 ? 27.223 -9.101 -49.533 1.00 84.75 196 VAL A N 1
ATOM 1533 C CA . VAL A 1 196 ? 27.571 -8.020 -50.470 1.00 84.75 196 VAL A CA 1
ATOM 1534 C C . VAL A 1 196 ? 28.132 -6.817 -49.720 1.00 84.75 196 VAL A C 1
ATOM 1536 O O . VAL A 1 196 ? 29.255 -6.391 -49.982 1.00 84.75 196 VAL A O 1
ATOM 1539 N N . ASP A 1 197 ? 27.362 -6.286 -48.772 1.00 85.94 197 ASP A N 1
ATOM 1540 C CA . ASP A 1 197 ? 27.714 -5.097 -47.994 1.00 85.94 197 ASP A CA 1
ATOM 1541 C C . ASP A 1 197 ? 28.199 -5.460 -46.585 1.00 85.94 197 ASP A C 1
ATOM 1543 O O . ASP A 1 197 ? 29.000 -4.738 -45.982 1.00 85.94 197 ASP A O 1
ATOM 1547 N N . TRP A 1 198 ? 27.750 -6.595 -46.047 1.00 88.50 198 TRP A N 1
ATOM 1548 C CA . TRP A 1 198 ? 28.110 -7.071 -44.713 1.00 88.50 198 TRP A CA 1
ATOM 1549 C C . TRP A 1 198 ? 28.049 -8.595 -44.619 1.00 88.50 198 TRP A C 1
ATOM 1551 O O . TRP A 1 198 ? 27.334 -9.241 -45.370 1.00 88.50 198 TRP A O 1
ATOM 1561 N N . ARG A 1 199 ? 28.778 -9.180 -43.671 1.00 89.25 199 ARG A N 1
ATOM 1562 C CA . ARG A 1 199 ? 28.690 -10.602 -43.317 1.00 89.25 199 ARG A CA 1
ATOM 1563 C C . ARG A 1 199 ? 28.792 -10.770 -41.813 1.00 89.25 199 ARG A C 1
ATOM 1565 O O . ARG A 1 199 ? 29.334 -9.905 -41.125 1.00 89.25 199 ARG A O 1
ATOM 1572 N N . GLU A 1 200 ? 28.334 -11.900 -41.308 1.00 85.56 200 GLU A N 1
ATOM 1573 C CA . GLU A 1 200 ? 28.469 -12.222 -39.893 1.00 85.56 200 GLU A CA 1
ATOM 1574 C C . GLU A 1 200 ? 29.758 -13.012 -39.639 1.00 85.56 200 GLU A C 1
ATOM 1576 O O . GLU A 1 200 ? 30.037 -14.013 -40.298 1.00 85.56 200 GLU A O 1
ATOM 1581 N N . VAL A 1 201 ? 30.564 -12.560 -38.680 1.00 84.94 201 VAL A N 1
ATOM 1582 C CA . VAL A 1 201 ? 31.767 -13.264 -38.223 1.00 84.94 201 VAL A CA 1
ATOM 1583 C C . VAL A 1 201 ? 31.710 -13.349 -36.704 1.00 84.94 201 VAL A C 1
ATOM 1585 O O . VAL A 1 201 ? 31.803 -12.328 -36.027 1.00 84.94 201 VAL A O 1
ATOM 1588 N N . ASN A 1 202 ? 31.566 -14.562 -36.162 1.00 81.88 202 ASN A N 1
ATOM 1589 C CA . ASN A 1 202 ? 31.488 -14.820 -34.717 1.00 81.88 202 ASN A CA 1
ATOM 1590 C C . ASN A 1 202 ? 30.432 -13.950 -33.993 1.00 81.88 202 ASN A C 1
ATOM 1592 O O . ASN A 1 202 ? 30.732 -13.355 -32.959 1.00 81.88 202 ASN A O 1
ATOM 1596 N N . GLY A 1 203 ? 29.225 -13.811 -34.556 1.00 78.31 203 GLY A N 1
ATOM 1597 C CA . GLY A 1 203 ? 28.153 -12.989 -33.974 1.00 78.31 203 GLY A CA 1
ATOM 1598 C C . GLY A 1 203 ? 28.341 -11.475 -34.127 1.00 78.31 203 GLY A C 1
ATOM 1599 O O . GLY A 1 203 ? 27.558 -10.699 -33.588 1.00 78.31 203 GLY A O 1
ATOM 1600 N N . THR A 1 204 ? 29.380 -11.028 -34.841 1.00 80.31 204 THR A N 1
ATOM 1601 C CA . THR A 1 204 ? 29.609 -9.611 -35.156 1.00 80.31 204 THR A CA 1
ATOM 1602 C C . THR A 1 204 ? 29.315 -9.348 -36.627 1.00 80.31 204 THR A C 1
ATOM 1604 O O . THR A 1 204 ? 29.830 -10.041 -37.506 1.00 80.31 204 THR A O 1
ATOM 1607 N N . LEU A 1 205 ? 28.532 -8.307 -36.904 1.00 84.94 205 LEU A N 1
ATOM 1608 C CA . LEU A 1 205 ? 28.275 -7.836 -38.262 1.00 84.94 205 LEU A CA 1
ATOM 1609 C C . LEU A 1 205 ? 29.492 -7.050 -38.761 1.00 84.94 205 LEU A C 1
ATOM 1611 O O . LEU A 1 205 ? 29.822 -5.983 -38.242 1.00 84.94 205 LEU A O 1
ATOM 1615 N N . VAL A 1 206 ? 30.182 -7.588 -39.764 1.00 86.81 206 VAL A N 1
ATOM 1616 C CA . VAL A 1 206 ? 31.390 -6.997 -40.344 1.00 86.81 206 VAL A CA 1
ATOM 1617 C C . VAL A 1 206 ? 31.084 -6.520 -41.755 1.00 86.81 206 VAL A C 1
ATOM 1619 O O . VAL A 1 206 ? 30.646 -7.295 -42.601 1.00 86.81 206 VAL A O 1
ATOM 1622 N N . LYS A 1 207 ? 31.364 -5.244 -42.029 1.00 84.94 207 LYS A N 1
ATOM 1623 C CA . LYS A 1 207 ? 31.228 -4.667 -43.369 1.00 84.94 207 LYS A CA 1
ATOM 1624 C C . LYS A 1 207 ? 32.172 -5.358 -44.358 1.00 84.94 207 LYS A C 1
ATOM 1626 O O . LYS A 1 207 ? 33.371 -5.473 -44.095 1.00 84.94 207 LYS A O 1
ATOM 1631 N N . VAL A 1 208 ? 31.653 -5.764 -45.512 1.00 82.00 208 VAL A N 1
ATOM 1632 C CA . VAL A 1 208 ? 32.424 -6.404 -46.583 1.00 82.00 208 VAL A CA 1
ATOM 1633 C C . VAL A 1 208 ? 32.619 -5.381 -47.705 1.00 82.00 208 VAL A C 1
ATOM 1635 O O . VAL A 1 208 ? 31.709 -5.085 -48.460 1.00 82.00 208 VAL A O 1
ATOM 1638 N N . GLY A 1 209 ? 33.817 -4.792 -47.801 1.00 65.31 209 GLY A N 1
ATOM 1639 C CA . GLY A 1 209 ? 34.193 -3.901 -48.913 1.00 65.31 209 GLY A CA 1
ATOM 1640 C C . GLY A 1 209 ? 33.413 -2.573 -49.033 1.00 65.31 209 GLY A C 1
ATOM 1641 O O . GLY A 1 209 ? 32.558 -2.225 -48.219 1.00 65.31 209 GLY A O 1
ATOM 1642 N N . LYS A 1 210 ? 33.764 -1.751 -50.037 1.00 56.34 210 LYS A N 1
ATOM 1643 C CA . LYS A 1 210 ? 33.024 -0.521 -50.387 1.00 56.34 210 LYS A CA 1
ATOM 1644 C C . LYS A 1 210 ? 31.777 -0.902 -51.201 1.00 56.34 210 LYS A C 1
ATOM 1646 O O . LYS A 1 210 ? 31.864 -0.992 -52.422 1.00 56.34 210 LYS A O 1
ATOM 1651 N N . GLY A 1 211 ? 30.647 -1.108 -50.527 1.00 49.12 211 GLY A N 1
ATOM 1652 C CA . GLY A 1 211 ? 29.327 -1.215 -51.158 1.00 49.12 211 GLY A CA 1
ATOM 1653 C C . GLY A 1 211 ? 29.031 -0.015 -52.066 1.00 49.12 211 GLY A C 1
ATOM 1654 O O . GLY A 1 211 ? 29.286 1.133 -51.701 1.00 49.12 211 GLY A O 1
ATOM 1655 N N . SER A 1 212 ? 28.555 -0.297 -53.277 1.00 47.44 212 SER A N 1
ATOM 1656 C CA . SER A 1 212 ? 28.444 0.614 -54.429 1.00 47.44 212 SER A CA 1
ATOM 1657 C C . SER A 1 212 ? 27.153 1.441 -54.479 1.00 47.44 212 SER A C 1
ATOM 1659 O O . SER A 1 212 ? 26.808 1.979 -55.531 1.00 47.44 212 SER A O 1
ATOM 1661 N N . LYS A 1 213 ? 26.424 1.572 -53.370 1.00 53.62 213 LYS A N 1
ATOM 1662 C CA . LYS A 1 213 ? 25.180 2.347 -53.327 1.00 53.62 213 LYS A CA 1
ATOM 1663 C C . LYS A 1 213 ? 25.284 3.418 -52.251 1.00 53.62 213 LYS A C 1
ATOM 1665 O O . LYS A 1 213 ? 25.438 3.119 -51.071 1.00 53.62 213 LYS A O 1
ATOM 1670 N N . GLU A 1 214 ? 25.258 4.675 -52.685 1.00 47.09 214 GLU A N 1
ATOM 1671 C CA . GLU A 1 214 ? 25.145 5.821 -51.788 1.00 47.09 214 GLU A CA 1
ATOM 1672 C C . GLU A 1 214 ? 23.896 5.661 -50.914 1.00 47.09 214 GLU A C 1
ATOM 1674 O O . GLU A 1 214 ? 22.790 5.443 -51.409 1.00 47.09 214 GLU A O 1
ATOM 1679 N N . SER A 1 215 ? 24.116 5.751 -49.602 1.00 41.91 215 SER A N 1
ATOM 1680 C CA . SER A 1 215 ? 23.093 5.843 -48.564 1.00 41.91 215 SER A CA 1
ATOM 1681 C C . SER A 1 215 ? 22.051 6.892 -48.952 1.00 41.91 215 SER A C 1
ATOM 1683 O O . SER A 1 215 ? 22.378 8.076 -49.023 1.00 41.91 215 SER A O 1
ATOM 1685 N N . LYS A 1 216 ? 20.797 6.481 -49.165 1.00 43.41 216 LYS A N 1
ATOM 1686 C CA . LYS A 1 216 ? 19.667 7.414 -49.244 1.00 43.41 216 LYS A CA 1
ATOM 1687 C C . LYS A 1 216 ? 19.306 7.855 -47.824 1.00 43.41 216 LYS A C 1
ATOM 1689 O O . LYS A 1 216 ? 18.457 7.239 -47.191 1.00 43.41 216 LYS A O 1
ATOM 1694 N N . LEU A 1 217 ? 19.988 8.887 -47.335 1.00 35.38 217 LEU A N 1
ATOM 1695 C CA . LEU A 1 217 ? 19.548 9.706 -46.203 1.00 35.38 217 LEU A CA 1
ATOM 1696 C C . LEU A 1 217 ? 19.132 11.083 -46.720 1.00 35.38 217 LEU A C 1
ATOM 1698 O O . LEU A 1 217 ? 19.865 11.618 -47.583 1.00 35.38 217 LEU A O 1
#

InterPro domains:
  IPR003673 CoA-transferase family III [PF02515] (9-138)
  IPR023606 CoA-transferase family III domain 1 superfamily [SSF89796] (5-145)
  IPR044855 CoA-transferase family III domain 3 superfamily [G3DSA:3.30.1540.10] (39-132)
  IPR050509 Coenzyme A-transferase family III [PTHR48228] (3-195)